Protein 2I02 (pdb70)

Nearest PDB structures (foldseek):
  2i02-assembly1_A  TM=1.007E+00  e=3.254E-27  Nostoc punctiforme PCC 73102
  2i02-assembly1_B  TM=9.404E-01  e=1.803E-23  Nostoc punctiforme PCC 73102
  2re7-assembly1_A-2  TM=9.002E-01  e=3.103E-11  Psychrobacter arcticus 273-4
  3ec6-assembly1_A-2  TM=8.756E-01  e=1.497E-09  Bacillus anthracis
  2hq7-assembly1_B  TM=8.228E-01  e=2.828E-09  Clostridium acetobutylicum

Structure (mmCIF, N/CA/C/O backbone):
data_2I02
#
_entry.id   2I02
#
_cell.length_a   103.646
_cell.length_b   103.646
_cell.length_c   109.695
_cell.angle_alpha   90.000
_cell.angle_beta   90.000
_cell.angle_gamma   120.000
#
_symmetry.space_group_name_H-M   'P 63 2 2'
#
loop_
_entity.id
_entity.type
_entity.pdbx_description
1 polymer 'general stress protein of COG3871'
2 non-polymer 'FLAVIN MONONUCLEOTIDE'
3 non-polymer 3,6,9,12,15,18-HEXAOXAICOSANE-1,20-DIOL
4 non-polymer 'CHLORIDE ION'
5 water water
#
loop_
_atom_site.group_PDB
_atom_site.id
_atom_site.type_symbol
_atom_site.label_atom_id
_atom_site.label_alt_id
_atom_site.label_comp_id
_atom_site.label_asym_id
_atom_site.label_entity_id
_atom_site.label_seq_id
_atom_site.pdbx_PDB_ins_code
_atom_site.Cartn_x
_atom_site.Cartn_y
_atom_site.Cartn_z
_atom_site.occupancy
_atom_site.B_iso_or_equiv
_atom_site.auth_seq_id
_atom_site.auth_comp_id
_atom_site.auth_asym_id
_atom_site.auth_atom_id
_atom_site.pdbx_PDB_model_num
ATOM 1 N N . THR A 1 6 ? 37.265 4.744 11.402 1.00 60.68 5 THR A N 1
ATOM 2 C CA . THR A 1 6 ? 36.745 3.454 10.844 1.00 61.62 5 THR A CA 1
ATOM 3 C C . THR A 1 6 ? 35.346 3.685 10.233 1.00 58.79 5 THR A C 1
ATOM 4 O O . THR A 1 6 ? 35.204 4.452 9.275 1.00 57.66 5 THR A O 1
ATOM 8 N N . ASP A 1 7 ? 34.325 3.021 10.773 1.00 55.96 6 ASP A N 1
ATOM 9 C CA . ASP A 1 7 ? 32.967 3.537 10.688 1.00 54.32 6 ASP A CA 1
ATOM 10 C C . ASP A 1 7 ? 32.982 4.982 11.202 1.00 49.77 6 ASP A C 1
ATOM 11 O O . ASP A 1 7 ? 32.302 5.836 10.655 1.00 46.71 6 ASP A O 1
ATOM 16 N N . ARG A 1 8 ? 33.788 5.243 12.232 1.00 45.87 7 ARG A N 1
ATOM 17 C CA . ARG A 1 8 ? 33.919 6.576 12.815 1.00 44.78 7 ARG A CA 1
ATOM 18 C C . ARG A 1 8 ? 34.423 7.605 11.808 1.00 44.52 7 ARG A C 1
ATOM 19 O O . ARG A 1 8 ? 33.792 8.630 11.608 1.00 42.10 7 ARG A O 1
ATOM 27 N N . THR A 1 9 ? 35.558 7.337 11.171 1.00 43.51 8 THR A N 1
ATOM 28 C CA . THR A 1 9 ? 36.104 8.268 10.181 1.00 44.30 8 THR A CA 1
ATOM 29 C C . THR A 1 9 ? 35.098 8.516 9.071 1.00 42.51 8 THR A C 1
ATOM 30 O O . THR A 1 9 ? 35.004 9.621 8.554 1.00 44.93 8 THR A O 1
ATOM 34 N N . GLN A 1 10 ? 34.339 7.488 8.731 1.00 41.06 9 GLN A N 1
ATOM 35 C CA . GLN A 1 10 ? 33.268 7.593 7.764 1.00 42.13 9 GLN A CA 1
ATOM 36 C C . GLN A 1 10 ? 32.190 8.563 8.244 1.00 42.62 9 GLN A C 1
ATOM 37 O O . GLN A 1 10 ? 31.916 9.573 7.587 1.00 42.41 9 GLN A O 1
ATOM 40 N N . GLU A 1 11 ? 31.599 8.249 9.398 1.00 39.65 10 GLU A N 1
ATOM 41 C CA . GLU A 1 11 ? 30.613 9.127 10.046 1.00 37.96 10 GLU A CA 1
AT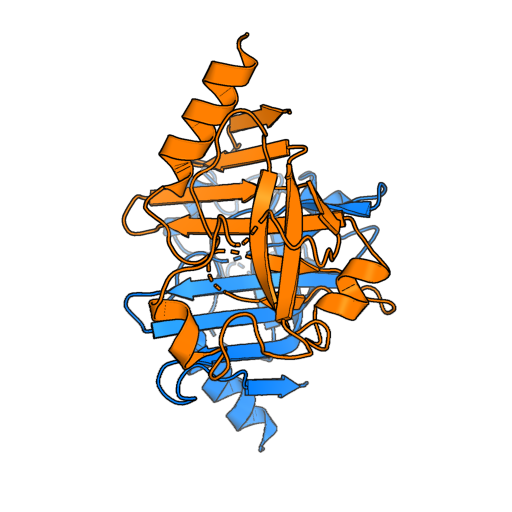OM 42 C C . GLU A 1 11 ? 31.067 10.578 10.051 1.00 35.62 10 GLU A C 1
ATOM 43 O O . GLU A 1 11 ? 30.283 11.493 9.760 1.00 34.53 10 GLU A O 1
ATOM 49 N N . ILE A 1 12 ? 32.338 10.811 10.353 1.00 34.90 11 ILE A N 1
ATOM 50 C CA . ILE A 1 12 ? 32.855 12.162 10.347 1.00 38.60 11 ILE A CA 1
ATOM 51 C C . ILE A 1 12 ? 32.802 12.735 8.912 1.00 41.78 11 ILE A C 1
ATOM 52 O O . ILE A 1 12 ? 32.523 13.925 8.727 1.00 41.17 11 ILE A O 1
ATOM 57 N N . GLN A 1 13 ? 33.030 11.871 7.922 1.00 44.61 12 GLN A N 1
ATOM 58 C CA . GLN A 1 13 ? 32.909 12.234 6.507 1.00 43.51 12 GLN A CA 1
ATOM 59 C C . GLN A 1 13 ? 31.452 12.550 6.091 1.00 42.56 12 GLN A C 1
ATOM 60 O O . GLN A 1 13 ? 31.230 13.530 5.394 1.00 42.05 12 GLN A O 1
ATOM 62 N N . LYS A 1 14 ? 30.471 11.744 6.506 1.00 39.93 13 LYS A N 1
ATOM 63 C CA . LYS A 1 14 ? 29.054 12.073 6.237 1.00 38.77 13 LYS A CA 1
ATOM 64 C C . LYS A 1 14 ? 28.705 13.428 6.837 1.00 37.07 13 LYS A C 1
ATOM 65 O O . LYS A 1 14 ? 28.058 14.269 6.200 1.00 33.44 13 LYS A O 1
ATOM 71 N N . LEU A 1 15 ? 29.144 13.648 8.069 1.00 34.21 14 LEU A N 1
ATOM 72 C CA . LEU A 1 15 ? 28.888 14.911 8.729 1.00 33.67 14 LEU A CA 1
ATOM 73 C C . LEU A 1 15 ? 29.482 16.043 7.926 1.00 33.59 14 LEU A C 1
ATOM 74 O O . LEU A 1 15 ? 28.852 17.094 7.733 1.00 29.29 14 LEU A O 1
ATOM 79 N N . HIS A 1 16 ? 30.706 15.825 7.449 1.00 36.55 15 HIS A N 1
ATOM 80 C CA . HIS A 1 16 ? 31.353 16.789 6.546 1.00 36.86 15 HIS A CA 1
ATOM 81 C C . HIS A 1 16 ? 30.528 17.071 5.286 1.00 34.15 15 HIS A C 1
ATOM 82 O O . HIS A 1 16 ? 30.303 18.222 4.969 1.00 36.72 15 HIS A O 1
ATOM 89 N N . GLU A 1 17 ? 30.079 16.017 4.596 1.00 34.51 16 GLU A N 1
ATOM 90 C CA . GLU A 1 17 ? 29.205 16.118 3.420 1.00 36.05 16 GLU A CA 1
ATOM 91 C C . GLU A 1 17 ? 27.988 16.975 3.760 1.00 33.93 16 GLU A C 1
ATOM 92 O O . GLU A 1 17 ? 27.573 17.821 2.975 1.00 33.23 16 GLU A O 1
ATOM 98 N N . LEU A 1 18 ? 27.434 16.765 4.949 1.00 29.96 17 LEU A N 1
ATOM 99 C CA . LEU A 1 18 ? 26.183 17.411 5.315 1.00 28.22 17 LEU A CA 1
ATOM 100 C C . LEU A 1 18 ? 26.309 18.917 5.473 1.00 29.01 17 LEU A C 1
ATOM 101 O O . LEU A 1 18 ? 25.487 19.643 4.932 1.00 27.75 17 LEU A O 1
ATOM 106 N N . ILE A 1 19 ? 27.320 19.417 6.203 1.00 26.75 18 ILE A N 1
ATOM 107 C CA . ILE A 1 19 ? 27.311 20.836 6.580 1.00 25.34 18 ILE A CA 1
ATOM 108 C C . ILE A 1 19 ? 28.339 21.740 5.872 1.00 28.77 18 ILE A C 1
ATOM 109 O O . ILE A 1 19 ? 28.308 22.953 6.041 1.00 28.28 18 ILE A O 1
ATOM 114 N N . LYS A 1 20 ? 29.176 21.127 5.044 1.00 28.82 19 LYS A N 1
ATOM 115 C CA . LYS A 1 20 ? 30.267 21.775 4.317 1.00 34.97 19 LYS A CA 1
ATOM 116 C C . LYS A 1 20 ? 29.838 23.076 3.632 1.00 33.36 19 LYS A C 1
ATOM 117 O O . LYS A 1 20 ? 30.529 24.092 3.708 1.00 33.82 19 LYS A O 1
ATOM 123 N N . ASN A 1 21 ? 28.687 23.041 2.970 1.00 30.17 20 ASN A N 1
ATOM 124 C CA . ASN A 1 21 ? 28.220 24.170 2.196 1.00 30.38 20 ASN A CA 1
ATOM 125 C C . ASN A 1 21 ? 27.079 24.942 2.858 1.00 29.97 20 ASN A C 1
ATOM 126 O O . ASN A 1 21 ? 26.316 25.623 2.180 1.00 29.33 20 ASN A O 1
ATOM 131 N N . ILE A 1 22 ? 26.960 24.863 4.189 1.00 27.90 21 ILE A N 1
ATOM 132 C CA . ILE A 1 22 ? 25.985 25.678 4.906 1.00 26.97 21 ILE A CA 1
ATOM 133 C C . ILE A 1 22 ? 26.781 26.620 5.818 1.00 30.39 21 ILE A C 1
ATOM 134 O O . ILE A 1 22 ? 27.582 26.148 6.619 1.00 35.04 21 ILE A O 1
ATOM 139 N N . ASP A 1 23 ? 26.544 27.922 5.672 1.00 32.04 22 ASP A N 1
ATOM 140 C CA . ASP A 1 23 ? 27.398 28.974 6.248 1.00 35.22 22 ASP A CA 1
ATOM 141 C C . ASP A 1 23 ? 27.128 29.261 7.703 1.00 32.91 22 ASP A C 1
ATOM 142 O O . ASP A 1 23 ? 28.074 29.344 8.475 1.00 40.23 22 ASP A O 1
ATOM 144 N N . TYR A 1 24 ? 25.855 29.444 8.052 1.00 29.79 23 TYR A N 1
ATOM 145 C CA . TYR A 1 24 ? 25.454 29.869 9.392 1.00 27.84 23 TYR A CA 1
ATOM 146 C C . TYR A 1 24 ? 24.612 28.741 10.012 1.00 28.51 23 TYR A C 1
ATOM 147 O O . TYR A 1 24 ? 23.769 28.155 9.357 1.00 32.23 23 TYR A O 1
ATOM 156 N N . GLY A 1 25 ? 24.848 28.445 11.258 1.00 25.41 24 GLY A N 1
ATOM 157 C CA . GLY A 1 25 ? 23.955 27.542 11.979 1.00 27.04 24 GLY A CA 1
ATOM 158 C C . GLY A 1 25 ? 23.262 28.366 13.048 1.00 25.67 24 GLY A C 1
ATOM 159 O O . GLY A 1 25 ? 23.641 29.514 13.302 1.00 24.86 24 GLY A O 1
ATOM 168 N N . PHE A 1 27 ? 22.699 28.373 16.920 1.00 20.76 26 PHE A N 1
ATOM 169 C CA . PHE A 1 27 ? 23.379 27.875 18.112 1.00 20.86 26 PHE A CA 1
ATOM 170 C C . PHE A 1 27 ? 22.482 28.081 19.296 1.00 21.17 26 PHE A C 1
ATOM 171 O O . PHE A 1 27 ? 22.124 29.226 19.601 1.00 22.50 26 PHE A O 1
ATOM 179 N N . THR A 1 28 ? 22.026 26.982 19.918 1.00 19.98 27 THR A N 1
ATOM 180 C CA . THR A 1 28 ? 21.069 27.062 21.004 1.00 22.64 27 THR A CA 1
ATOM 181 C C . THR A 1 28 ? 21.648 26.652 22.359 1.00 22.93 27 THR A C 1
ATOM 182 O O . THR A 1 28 ? 22.296 25.600 22.488 1.00 22.58 27 THR A O 1
ATOM 186 N N . THR A 1 29 ? 21.329 27.439 23.374 1.00 23.11 28 THR A N 1
ATOM 187 C CA . THR A 1 29 ? 21.762 27.226 24.749 1.00 23.42 28 THR A CA 1
ATOM 188 C C . THR A 1 29 ? 20.571 27.256 25.689 1.00 25.29 28 THR A C 1
ATOM 189 O O . THR A 1 29 ? 19.486 27.672 25.304 1.00 24.92 28 THR A O 1
ATOM 193 N N . VAL A 1 30 ? 20.805 26.845 26.934 1.00 23.86 29 VAL A N 1
ATOM 194 C CA . VAL A 1 30 ? 19.825 26.887 28.003 1.00 25.28 29 VAL A CA 1
ATOM 195 C C . VAL A 1 30 ? 20.333 27.822 29.054 1.00 25.81 29 VAL A C 1
ATOM 196 O O . VAL A 1 30 ? 21.502 27.759 29.454 1.00 26.65 29 VAL A O 1
ATOM 200 N N . ASP A 1 31 ? 19.443 28.678 29.536 1.00 24.51 30 ASP A N 1
ATOM 201 C CA . ASP A 1 31 ? 19.770 29.657 30.558 1.00 29.23 30 ASP A CA 1
ATOM 202 C C . ASP A 1 31 ? 19.433 29.146 31.944 1.00 28.74 30 ASP A C 1
ATOM 203 O O . ASP A 1 31 ? 18.814 28.088 32.112 1.00 27.19 30 ASP A O 1
ATOM 208 N N . ASP A 1 32 ? 19.846 29.888 32.966 1.00 30.34 31 ASP A N 1
ATOM 209 C CA . ASP A 1 32 ? 19.613 29.463 34.359 1.00 31.23 31 ASP A CA 1
ATOM 210 C C . ASP A 1 32 ? 18.141 29.321 34.702 1.00 30.23 31 ASP A C 1
ATOM 211 O O . ASP A 1 32 ? 17.787 28.523 35.562 1.00 36.39 31 ASP A O 1
ATOM 216 N N . ASP A 1 33 ? 17.265 30.040 34.006 1.00 29.95 32 ASP A N 1
ATOM 217 C CA . ASP A 1 33 ? 15.815 29.876 34.203 1.00 31.08 32 ASP A CA 1
ATOM 218 C C . ASP A 1 33 ? 15.190 28.758 33.387 1.00 30.02 32 ASP A C 1
ATOM 219 O O . ASP A 1 33 ? 13.984 28.588 33.432 1.00 31.88 32 ASP A O 1
ATOM 224 N N . GLY A 1 34 ? 15.996 27.973 32.669 1.00 26.77 33 GLY A N 1
ATOM 225 C CA . GLY A 1 34 ? 15.476 26.884 31.879 1.00 28.09 33 GLY A CA 1
ATOM 226 C C . GLY A 1 34 ? 15.075 27.259 30.473 1.00 25.99 33 GLY A C 1
ATOM 227 O O . GLY A 1 34 ? 14.753 26.386 29.699 1.00 22.96 33 GLY A O 1
ATOM 228 N N . SER A 1 35 ? 15.123 28.545 30.128 1.00 24.92 3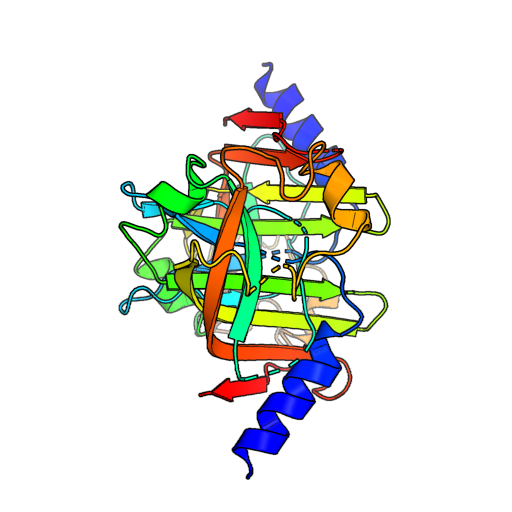4 SER A N 1
ATOM 229 C CA . SER A 1 35 ? 14.694 28.963 28.805 1.00 25.41 34 SER A CA 1
ATOM 230 C C . SER A 1 35 ? 15.801 28.692 27.790 1.00 22.96 34 SER A C 1
ATOM 231 O O . SER A 1 35 ? 16.998 28.696 28.131 1.00 26.28 34 SER A O 1
ATOM 234 N N . LEU A 1 36 ? 15.401 28.477 26.532 1.00 21.76 35 LEU A N 1
ATOM 235 C CA . LEU A 1 36 ? 16.333 28.154 25.465 1.00 21.38 35 LEU A CA 1
ATOM 236 C C . LEU A 1 36 ? 16.417 29.346 24.532 1.00 25.14 35 LEU A C 1
ATOM 237 O O . LEU A 1 36 ? 15.389 29.906 24.180 1.00 26.68 35 LEU A O 1
ATOM 242 N N . HIS A 1 37 ? 17.628 29.718 24.167 1.00 24.12 36 HIS A N 1
ATOM 243 C CA . HIS A 1 37 ? 17.863 30.861 23.254 1.00 26.43 36 HIS A CA 1
ATOM 244 C C . HIS A 1 37 ? 18.767 30.398 22.134 1.00 23.62 36 HIS A C 1
ATOM 245 O O . HIS A 1 37 ? 19.680 29.612 22.372 1.00 23.34 36 HIS A O 1
ATOM 252 N N . SER A 1 38 ? 18.479 30.867 20.921 1.00 23.43 37 SER A N 1
ATOM 253 C CA A SER A 1 38 ? 19.300 30.504 19.753 0.50 22.57 37 SER A CA 1
ATOM 254 C CA B SER A 1 38 ? 19.231 30.515 19.716 0.50 21.80 37 SER A CA 1
ATOM 255 C C . SER A 1 38 ? 19.837 31.757 19.082 1.00 22.51 37 SER A C 1
ATOM 256 O O . SER A 1 38 ? 19.230 32.847 19.147 1.00 22.02 37 SER A O 1
ATOM 261 N N . TYR A 1 39 ? 21.011 31.589 18.483 1.00 24.24 38 TYR A N 1
ATOM 262 C CA . TYR A 1 39 ? 21.809 32.659 17.908 1.00 23.58 38 TYR A CA 1
ATOM 263 C C . TYR A 1 39 ? 22.433 32.214 16.593 1.00 20.90 38 TYR A C 1
ATOM 264 O O . TYR A 1 39 ? 23.016 31.139 16.562 1.00 20.38 38 TYR A O 1
ATOM 273 N N . PRO A 1 40 ? 22.374 33.031 15.535 1.00 23.10 39 PRO A N 1
ATOM 274 C CA . PRO A 1 40 ? 23.097 32.649 14.324 1.00 23.48 39 PRO A CA 1
ATOM 275 C C . PRO A 1 40 ? 24.587 32.741 14.529 1.00 23.33 39 PRO A C 1
ATOM 276 O O . PRO A 1 40 ? 25.052 33.679 15.141 1.00 23.62 39 PRO A O 1
ATOM 293 N N . SER A 1 42 ? 28.501 31.836 12.526 1.00 31.51 41 SER A N 1
ATOM 294 C CA . SER A 1 42 ? 29.236 31.434 11.349 1.00 34.49 41 SER A CA 1
ATOM 295 C C . SER A 1 42 ? 30.195 30.319 11.726 1.00 33.06 41 SER A C 1
ATOM 296 O O . SER A 1 42 ? 31.014 30.516 12.588 1.00 32.24 41 SER A O 1
ATOM 299 N N . LYS A 1 43 ? 30.132 29.170 11.080 1.00 33.69 42 LYS A N 1
ATOM 300 C CA . LYS A 1 43 ? 31.038 28.080 11.439 1.00 35.27 42 LYS A CA 1
ATOM 301 C C . LYS A 1 43 ? 32.423 28.300 10.811 1.00 35.93 42 LYS A C 1
ATOM 302 O O . LYS A 1 43 ? 32.505 28.684 9.651 1.00 35.18 42 LYS A O 1
ATOM 308 N N . SER A 1 44 ? 33.478 28.044 11.584 1.00 37.31 43 SER A N 1
ATOM 309 C CA . SER A 1 44 ? 34.880 28.104 11.130 1.00 41.72 43 SER A CA 1
ATOM 310 C C . SER A 1 44 ? 35.604 26.746 11.029 1.00 46.06 43 SER A C 1
ATOM 311 O O . SER A 1 44 ? 35.414 25.857 11.860 1.00 45.60 43 SER A O 1
ATOM 314 N N . GLY A 1 45 ? 36.496 26.619 10.052 1.00 48.46 44 GLY A N 1
ATOM 315 C CA . GLY A 1 45 ? 37.246 25.368 9.852 1.00 49.56 44 GLY A CA 1
ATOM 316 C C . GLY A 1 45 ? 36.381 24.278 9.228 1.00 52.47 44 GLY A C 1
ATOM 317 O O . GLY A 1 45 ? 35.158 24.451 9.069 1.00 52.84 44 GLY A O 1
ATOM 318 N N . ASP A 1 46 ? 37.014 23.156 8.879 1.00 52.84 45 ASP A N 1
ATOM 319 C CA . ASP A 1 46 ? 36.364 22.079 8.127 1.00 53.51 45 ASP A CA 1
ATOM 320 C C . ASP A 1 46 ? 36.176 20.851 9.004 1.00 53.86 45 ASP A C 1
ATOM 321 O O . ASP A 1 46 ? 37.005 20.585 9.877 1.00 54.94 45 ASP A O 1
ATOM 323 N N . GLU A 1 50 ? 38.194 15.993 13.170 1.00 38.51 49 GLU A N 1
ATOM 324 C CA . GLU A 1 50 ? 37.611 15.698 14.480 1.00 36.56 49 GLU A CA 1
ATOM 325 C C . GLU A 1 50 ? 36.102 15.927 14.483 1.00 34.97 49 GLU A C 1
ATOM 326 O O . GLU A 1 50 ? 35.558 16.683 13.656 1.00 32.55 49 GLU A O 1
ATOM 332 N N . ALA A 1 51 ? 35.439 15.292 15.431 1.00 26.90 50 ALA A N 1
ATOM 333 C CA . ALA A 1 51 ? 33.998 15.431 15.568 1.00 28.00 50 ALA A CA 1
ATOM 334 C C . ALA A 1 51 ? 33.779 16.658 16.400 1.00 25.75 50 ALA A C 1
ATOM 335 O O . ALA A 1 51 ? 33.313 16.570 17.556 1.00 23.90 50 ALA A O 1
ATOM 337 N N . THR A 1 52 ? 34.198 17.809 15.858 1.00 23.96 51 THR A N 1
ATOM 338 C CA . THR A 1 52 ? 34.233 19.076 16.630 1.00 23.19 51 THR A CA 1
ATOM 339 C C . THR A 1 52 ? 33.828 20.201 15.702 1.00 25.01 51 THR A C 1
ATOM 340 O O . THR A 1 52 ? 34.107 20.141 14.496 1.00 28.47 51 THR A O 1
ATOM 347 N N . LEU A 1 53 ? 33.125 21.187 16.227 1.00 22.64 52 LEU A N 1
ATOM 348 C CA . LEU A 1 53 ? 32.842 22.401 15.501 1.00 23.11 52 LEU A CA 1
ATOM 349 C C . LEU A 1 53 ? 33.470 23.539 16.284 1.00 25.50 52 LEU A C 1
ATOM 350 O O . LEU A 1 53 ? 33.630 23.444 17.506 1.00 25.40 52 LEU A O 1
ATOM 355 N N . TRP A 1 54 ? 33.801 24.596 15.555 1.00 25.18 53 TRP A N 1
ATOM 356 C CA . TRP A 1 54 ? 34.425 25.788 16.141 1.00 25.58 53 TRP A CA 1
ATOM 357 C C . TRP A 1 54 ? 33.710 27.055 15.698 1.00 25.63 53 TRP A C 1
ATOM 358 O O . TRP A 1 54 ? 33.383 27.205 14.519 1.00 24.92 53 TRP A O 1
ATOM 369 N N . PHE A 1 55 ? 33.502 27.984 16.636 1.00 24.92 54 PHE A N 1
ATOM 370 C CA . PHE A 1 55 ? 32.910 29.295 16.344 1.00 24.92 54 PHE A CA 1
ATOM 371 C C . PHE A 1 55 ? 33.677 30.355 17.094 1.00 23.88 54 PHE A C 1
ATOM 372 O O . PHE A 1 55 ? 34.093 30.119 18.232 1.00 24.59 54 PHE A O 1
ATOM 380 N N . PHE A 1 56 ? 33.858 31.507 16.464 1.00 25.01 55 PHE A N 1
ATOM 381 C CA . PHE A 1 56 ? 34.367 32.681 17.169 1.00 22.71 55 PHE A CA 1
ATOM 382 C C . PHE A 1 56 ? 33.251 33.345 17.948 1.00 25.11 55 PHE A C 1
ATOM 383 O O . PHE A 1 56 ? 32.101 33.386 17.489 1.00 23.89 55 PHE A O 1
ATOM 391 N N . THR A 1 57 ? 33.562 33.832 19.149 1.00 24.28 56 THR A N 1
ATOM 392 C CA . THR A 1 57 ? 32.604 34.544 19.992 1.00 25.10 56 THR A CA 1
ATOM 393 C C . THR A 1 57 ? 33.347 35.615 20.804 1.00 26.64 56 THR A C 1
ATOM 394 O O . THR A 1 57 ? 34.574 35.756 20.654 1.00 27.70 56 THR A O 1
ATOM 398 N N . TYR A 1 58 ? 32.615 36.411 21.581 1.00 23.96 57 TYR A N 1
ATOM 399 C CA . TYR A 1 58 ? 33.219 37.325 22.556 1.00 22.49 57 TYR A CA 1
ATOM 400 C C . TYR A 1 58 ? 33.099 36.619 23.911 1.00 23.39 57 TYR A C 1
ATOM 401 O O . TYR A 1 58 ? 32.034 36.092 24.241 1.00 24.01 57 TYR A O 1
ATOM 410 N N . ALA A 1 59 ? 34.168 36.632 24.681 1.00 22.65 58 ALA A N 1
ATOM 411 C CA . ALA A 1 59 ? 34.235 35.870 25.952 1.00 24.34 58 ALA A CA 1
ATOM 412 C C . ALA A 1 59 ? 33.286 36.436 26.974 1.00 24.41 58 ALA A C 1
ATOM 413 O O . ALA A 1 59 ? 32.845 35.713 27.895 1.00 24.43 58 ALA A O 1
ATOM 415 N N . GLY A 1 60 ? 32.959 37.724 26.837 1.00 24.80 59 GLY A N 1
ATOM 416 C CA . GLY A 1 60 ? 31.990 38.338 27.722 1.00 23.95 59 GLY A CA 1
ATOM 417 C C . GLY A 1 60 ? 30.537 38.229 27.299 1.00 24.75 59 GLY A C 1
ATOM 418 O O . GLY A 1 60 ? 29.677 38.801 27.962 1.00 24.91 59 GLY A O 1
ATOM 419 N N . SER A 1 61 ? 30.250 37.509 26.212 1.00 22.86 60 SER A N 1
ATOM 420 C CA . SER A 1 61 ? 28.901 37.357 25.711 1.00 25.62 60 SER A CA 1
ATOM 421 C C . SER A 1 61 ? 27.982 36.553 26.649 1.00 24.95 60 SER A C 1
ATOM 422 O O . SER A 1 61 ? 28.428 35.731 27.467 1.00 24.14 60 SER A O 1
ATOM 425 N N . HIS A 1 62 ? 26.686 36.793 26.517 1.00 26.78 61 HIS A N 1
ATOM 426 C CA . HIS A 1 62 ? 25.726 36.095 27.369 1.00 28.16 61 HIS A CA 1
ATOM 427 C C . HIS A 1 62 ? 25.742 34.596 27.058 1.00 25.49 61 HIS A C 1
ATOM 428 O O . HIS A 1 62 ? 25.630 33.803 27.962 1.00 26.09 61 HIS A O 1
ATOM 435 N N . LYS A 1 63 ? 25.914 34.199 25.806 1.00 26.02 62 LYS A N 1
ATOM 436 C CA . LYS A 1 63 ? 25.928 32.780 25.468 1.00 25.57 62 LYS A CA 1
ATOM 437 C C . LYS A 1 63 ? 27.062 32.042 26.201 1.00 27.40 62 LYS A C 1
ATOM 438 O O . LYS A 1 63 ? 26.948 30.878 26.530 1.00 24.96 62 LYS A O 1
ATOM 444 N N . VAL A 1 64 ? 28.185 32.716 26.426 1.00 25.72 63 VAL A N 1
ATOM 445 C CA . VAL A 1 64 ? 29.285 32.110 27.158 1.00 22.08 63 VAL A CA 1
ATOM 446 C C . VAL A 1 64 ? 28.918 31.900 28.622 1.00 24.72 63 VAL A C 1
ATOM 447 O O . VAL A 1 64 ? 29.203 30.856 29.207 1.00 26.71 63 VAL A O 1
ATOM 451 N N . THR A 1 65 ? 28.232 32.866 29.223 1.00 23.86 64 THR A N 1
ATOM 452 C CA . THR A 1 65 ? 27.764 32.698 30.584 1.00 25.94 64 THR A CA 1
ATOM 453 C C . THR A 1 65 ? 26.783 31.524 30.657 1.00 23.06 64 THR A C 1
ATOM 454 O O . THR A 1 65 ? 26.841 30.747 31.588 1.00 25.94 64 THR A O 1
ATOM 458 N N . GLU A 1 66 ? 25.942 31.353 29.624 1.00 23.52 65 GLU A N 1
ATOM 459 C CA . GLU A 1 66 ? 25.036 30.204 29.596 1.00 22.92 65 GLU A CA 1
ATOM 460 C C . GLU A 1 66 ? 25.803 28.897 29.546 1.00 25.10 65 GLU A C 1
ATOM 461 O O . GLU A 1 66 ? 25.528 27.971 30.335 1.00 23.83 65 GLU A O 1
ATOM 467 N N . ILE A 1 67 ? 26.754 28.797 28.625 1.00 23.32 66 ILE A N 1
ATOM 468 C CA A ILE A 1 67 ? 27.422 27.502 28.430 0.50 25.00 66 ILE A CA 1
ATOM 469 C CA B ILE A 1 67 ? 27.508 27.564 28.392 0.50 24.50 66 ILE A CA 1
ATOM 470 C C . ILE A 1 67 ? 28.316 27.181 29.632 1.00 25.16 66 ILE A C 1
ATOM 471 O O . ILE A 1 67 ? 28.541 26.006 29.943 1.00 26.35 66 ILE A O 1
ATOM 480 N N . GLU A 1 68 ? 28.767 28.194 30.354 1.00 24.37 67 GLU A N 1
ATOM 481 C CA . GLU A 1 68 ? 29.527 27.946 31.533 1.00 27.01 67 GLU A CA 1
ATOM 482 C C . GLU A 1 68 ? 28.711 27.275 32.640 1.00 29.26 67 GLU A C 1
ATOM 483 O O . GLU A 1 68 ? 29.276 26.549 33.435 1.00 31.55 67 GLU A O 1
ATOM 489 N N . HIS A 1 69 ? 27.396 27.484 32.683 1.00 26.77 68 HIS A N 1
ATOM 490 C CA . HIS A 1 69 ? 26.549 26.777 33.624 1.00 26.54 68 HIS A CA 1
ATOM 491 C C . HIS A 1 69 ? 25.910 25.515 33.025 1.00 28.45 68 HIS A C 1
ATOM 492 O O . HIS A 1 69 ? 25.606 24.554 33.748 1.00 31.02 68 HIS A O 1
ATOM 499 N N . HIS A 1 70 ? 25.620 25.535 31.730 1.00 24.75 69 HIS A N 1
ATOM 500 C CA . HIS A 1 70 ? 25.033 24.366 31.073 1.00 21.52 69 HIS A CA 1
ATOM 501 C C . HIS A 1 70 ? 25.757 24.142 29.762 1.00 22.23 69 HIS A C 1
ATOM 502 O O . HIS A 1 70 ? 25.443 24.774 28.772 1.00 22.00 69 HIS A O 1
ATOM 509 N N . GLU A 1 71 ? 26.724 23.236 29.772 1.00 20.95 70 GLU A N 1
ATOM 510 C CA . GLU A 1 71 ? 27.636 23.065 28.619 1.00 22.48 70 GLU A CA 1
ATOM 511 C C . GLU A 1 71 ? 26.987 22.452 27.395 1.00 20.62 70 GLU A C 1
ATOM 512 O O . GLU A 1 71 ? 27.491 22.640 26.300 1.00 22.37 70 GLU A O 1
ATOM 518 N N . GLN A 1 72 ? 25.903 21.680 27.567 1.00 21.67 71 GLN A N 1
ATOM 519 C CA . GLN A 1 72 ? 25.233 21.088 26.440 1.00 22.61 71 GLN A CA 1
ATOM 520 C C . GLN A 1 72 ? 24.585 22.162 25.574 1.00 22.04 71 GLN A C 1
ATOM 521 O O . GLN A 1 72 ? 23.888 23.056 26.075 1.00 22.63 71 GLN A O 1
ATOM 527 N N . VAL A 1 73 ? 24.770 22.027 24.272 1.00 22.57 72 VAL A N 1
ATOM 528 C CA . VAL A 1 73 ? 24.209 22.934 23.282 1.00 22.75 72 VAL A CA 1
ATOM 529 C C . VAL A 1 73 ? 23.680 22.164 22.098 1.00 23.30 72 VAL A C 1
ATOM 530 O O . VAL A 1 73 ? 23.937 20.969 21.958 1.00 21.14 72 VAL A O 1
ATOM 534 N N . ASN A 1 74 ? 22.977 22.858 21.226 1.00 21.84 73 ASN A N 1
ATOM 535 C CA . ASN A 1 74 ? 22.635 22.303 19.920 1.00 21.25 73 ASN A CA 1
ATOM 536 C C . ASN A 1 74 ? 23.014 23.298 18.876 1.00 23.85 73 ASN A C 1
ATOM 537 O O . ASN A 1 74 ? 22.847 24.490 19.065 1.00 23.78 73 ASN A O 1
ATOM 542 N N . VAL A 1 75 ? 23.522 22.799 17.757 1.00 24.57 74 VAL A N 1
ATOM 543 C CA . VAL A 1 75 ? 23.698 23.639 16.585 1.00 22.50 74 VAL A CA 1
ATOM 544 C C . VAL A 1 75 ? 22.920 23.019 15.458 1.00 21.52 74 VAL A C 1
ATOM 545 O O . VAL A 1 75 ? 23.114 21.837 15.157 1.00 22.30 74 VAL A O 1
ATOM 549 N N . SER A 1 76 ? 22.004 23.789 14.871 1.00 22.92 75 SER A N 1
ATOM 550 C CA . SER A 1 76 ? 21.250 23.289 13.746 1.00 24.37 75 SER A CA 1
ATOM 551 C C . SER A 1 76 ? 21.694 23.964 12.446 1.00 23.92 75 SER A C 1
ATOM 552 O O . SER A 1 76 ? 21.991 25.158 12.405 1.00 22.22 75 SER A O 1
ATOM 555 N N . PHE A 1 77 ? 21.666 23.209 11.376 1.00 26.25 76 PHE A N 1
ATOM 556 C CA . PHE A 1 77 ? 22.009 23.726 10.050 1.00 29.18 76 PHE A CA 1
ATOM 557 C C . PHE A 1 77 ? 20.878 23.369 9.120 1.00 32.56 76 PHE A C 1
ATOM 558 O O . PHE A 1 77 ? 20.459 22.212 9.044 1.00 32.69 76 PHE A O 1
ATOM 566 N N . SER A 1 78 ? 20.304 24.358 8.442 1.00 30.44 77 SER A N 1
ATOM 567 C CA . SER A 1 78 ? 19.234 23.998 7.529 1.00 34.69 77 SER A CA 1
ATOM 568 C C . SER A 1 78 ? 19.408 24.622 6.165 1.00 31.91 77 SER A C 1
ATOM 569 O O . SER A 1 78 ? 19.899 25.744 6.056 1.00 31.27 77 SER A O 1
ATOM 572 N N . SER A 1 79 ? 19.097 23.833 5.129 1.00 29.69 78 SER A N 1
ATOM 573 C CA . SER A 1 79 ? 19.131 24.303 3.760 1.00 29.72 78 SER A CA 1
ATOM 574 C C . SER A 1 79 ? 18.057 23.581 2.962 1.00 26.83 78 SER A C 1
ATOM 575 O O . SER A 1 79 ? 18.270 22.469 2.487 1.00 23.70 78 SER A O 1
ATOM 578 N N . PRO A 1 80 ? 16.908 24.236 2.783 1.00 30.65 79 PRO A N 1
ATOM 579 C CA . PRO A 1 80 ? 15.915 23.763 1.808 1.00 28.57 79 PRO A CA 1
ATOM 580 C C . PRO A 1 80 ? 16.494 23.518 0.429 1.00 26.85 79 PRO A C 1
ATOM 581 O O . PRO A 1 80 ? 16.165 22.501 -0.176 1.00 26.89 79 PRO A O 1
ATOM 585 N N . GLU A 1 81 ? 17.330 24.430 -0.074 1.00 23.99 80 GLU A N 1
ATOM 586 C CA . GLU A 1 81 ? 17.879 24.304 -1.430 1.00 25.84 80 GLU A CA 1
ATOM 587 C C . GLU A 1 81 ? 18.707 23.025 -1.557 1.00 24.11 80 GLU A C 1
ATOM 588 O O . GLU A 1 81 ? 18.733 22.399 -2.616 1.00 23.34 80 GLU A O 1
ATOM 594 N N . GLN A 1 82 ? 19.372 22.637 -0.474 1.00 23.95 81 GLN A N 1
ATOM 595 C CA . GLN A 1 82 ? 20.191 21.424 -0.460 1.00 25.11 81 GLN A CA 1
ATOM 596 C C . GLN A 1 82 ? 19.419 20.256 0.109 1.00 24.62 81 GLN A C 1
ATOM 597 O O . GLN A 1 82 ? 19.991 19.180 0.366 1.00 27.08 81 GLN A O 1
ATOM 603 N N . GLN A 1 83 ? 18.125 20.454 0.357 1.00 25.40 82 GLN A N 1
ATOM 604 C CA . GLN A 1 83 ? 17.286 19.407 0.880 1.00 25.70 82 GLN A 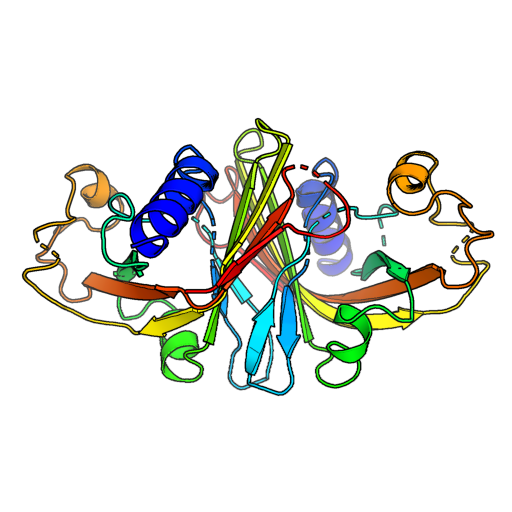CA 1
ATOM 605 C C . GLN A 1 83 ? 17.866 18.733 2.139 1.00 26.36 82 GLN A C 1
ATOM 606 O O . GLN A 1 83 ? 18.015 17.513 2.193 1.00 26.39 82 GLN A O 1
ATOM 612 N N . ARG A 1 84 ? 18.237 19.520 3.134 1.00 25.89 83 ARG A N 1
ATOM 613 C CA . ARG A 1 84 ? 18.760 18.925 4.347 1.00 26.14 83 ARG A CA 1
ATOM 614 C C . ARG A 1 84 ? 18.636 19.788 5.590 1.00 20.82 83 ARG A C 1
ATOM 615 O O . ARG A 1 84 ? 18.781 21.023 5.562 1.00 23.71 83 ARG A O 1
ATOM 623 N N . TYR A 1 85 ? 18.418 19.085 6.693 1.00 21.76 84 TYR A N 1
ATOM 624 C CA . TYR A 1 85 ? 18.234 19.690 7.983 1.00 20.15 84 TYR A CA 1
ATOM 625 C C . TYR A 1 85 ? 19.088 18.869 8.920 1.00 22.39 84 TYR A C 1
ATOM 626 O O . TYR A 1 85 ? 18.995 17.633 8.884 1.00 24.04 84 TYR A O 1
ATOM 635 N N . VAL A 1 86 ? 19.938 19.528 9.708 1.00 21.08 85 VAL A N 1
ATOM 636 C CA . VAL A 1 86 ? 20.894 18.823 10.553 1.00 21.25 85 VAL A CA 1
ATOM 637 C C . VAL A 1 86 ? 20.814 19.361 11.975 1.00 22.80 85 VAL A C 1
ATOM 638 O O . VAL A 1 86 ? 20.857 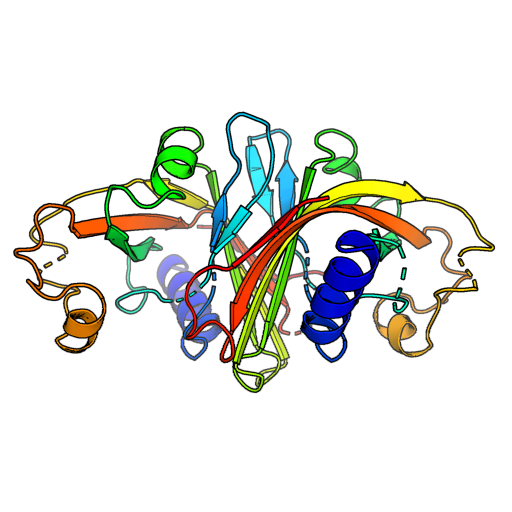20.583 12.201 1.00 26.19 85 VAL A O 1
ATOM 642 N N . SER A 1 87 ? 20.702 18.456 12.934 1.00 19.78 86 SER A N 1
ATOM 643 C CA . SER A 1 87 ? 20.747 18.820 14.351 1.00 18.85 86 SER A CA 1
ATOM 644 C C . SER A 1 87 ? 22.012 18.235 14.976 1.00 19.87 86 SER A C 1
ATOM 645 O O . SER A 1 87 ? 22.187 17.015 14.972 1.00 24.14 86 SER A O 1
ATOM 648 N N . ILE A 1 88 ? 22.854 19.080 15.540 1.00 22.34 87 ILE A N 1
ATOM 649 C CA . ILE A 1 88 ? 24.089 18.638 16.168 1.00 20.39 87 ILE A CA 1
ATOM 650 C C . ILE A 1 88 ? 24.015 18.867 17.666 1.00 23.09 87 ILE A C 1
ATOM 651 O O . ILE A 1 88 ? 24.002 20.000 18.110 1.00 23.98 87 ILE A O 1
ATOM 656 N N . SER A 1 89 ? 23.977 17.783 18.431 1.00 20.19 88 SER A N 1
ATOM 657 C CA . SER A 1 89 ? 24.006 17.878 19.902 1.00 20.90 88 SER A CA 1
ATOM 658 C C . SER A 1 89 ? 25.425 17.700 20.335 1.00 21.12 88 SER A C 1
ATOM 659 O O . SER A 1 89 ? 26.077 16.698 19.966 1.00 21.25 88 SER A O 1
ATOM 662 N N . GLY A 1 90 ? 25.899 18.622 21.163 1.00 22.18 89 GLY A N 1
ATOM 663 C CA . GLY A 1 90 ? 27.251 18.570 21.677 1.00 24.17 89 GLY A CA 1
ATOM 664 C C . GLY A 1 90 ? 27.417 19.325 22.979 1.00 23.51 89 GLY A C 1
ATOM 665 O O . GLY A 1 90 ? 26.449 19.861 23.545 1.00 23.39 89 GLY A O 1
ATOM 666 N N . THR A 1 91 ? 28.666 19.407 23.415 1.00 22.51 90 THR A N 1
ATOM 667 C CA . THR A 1 91 ? 29.003 20.193 24.592 1.00 23.17 90 THR A CA 1
ATOM 668 C C . THR A 1 91 ? 29.986 21.256 24.150 1.00 24.23 90 THR A C 1
ATOM 669 O O . THR A 1 91 ? 30.860 20.978 23.334 1.00 25.59 90 THR A O 1
ATOM 673 N N . SER A 1 92 ? 29.880 22.431 24.751 1.00 23.16 91 SER A N 1
ATOM 674 C CA . SER A 1 92 ? 30.670 23.559 24.332 1.00 21.50 91 SER A CA 1
ATOM 675 C C . SER A 1 92 ? 31.584 24.025 25.449 1.00 25.20 91 SER A C 1
ATOM 676 O O . SER A 1 92 ? 31.283 23.920 26.652 1.00 26.66 91 SER A O 1
ATOM 679 N N . GLN A 1 93 ? 32.734 24.565 25.052 1.00 26.28 92 GLN A N 1
ATOM 680 C CA . GLN A 1 93 ? 33.654 25.109 26.010 1.00 26.95 92 GLN A CA 1
ATOM 681 C C . GLN A 1 93 ? 34.314 26.332 25.389 1.00 23.88 92 GLN A C 1
ATOM 682 O O . GLN A 1 93 ? 34.564 26.390 24.177 1.00 24.21 92 GLN A O 1
ATOM 688 N N . LEU A 1 94 ? 34.607 27.275 26.266 1.00 24.72 93 LEU A N 1
ATOM 689 C CA . LEU A 1 94 ? 35.284 28.507 25.878 1.00 23.02 93 LEU A CA 1
ATOM 690 C C . LEU A 1 94 ? 36.773 28.197 25.743 1.00 25.26 93 LEU A C 1
ATOM 691 O O . LEU A 1 94 ? 37.381 27.636 26.664 1.00 28.15 93 LEU A O 1
ATOM 696 N N . VAL A 1 95 ? 37.359 28.573 24.616 1.00 26.39 94 VAL A N 1
ATOM 697 C CA . VAL A 1 95 ? 38.762 28.320 24.342 1.00 24.54 94 VAL A CA 1
ATOM 698 C C . VAL A 1 95 ? 39.433 29.664 24.027 1.00 25.59 94 VAL A C 1
ATOM 699 O O . VAL A 1 95 ? 38.926 30.434 23.210 1.00 23.53 94 VAL A O 1
ATOM 703 N N . LYS A 1 96 ? 40.573 29.904 24.665 1.00 24.88 95 LYS A N 1
ATOM 704 C CA . LYS A 1 96 ? 41.318 31.166 24.517 1.00 25.65 95 LYS A CA 1
ATOM 705 C C . LYS A 1 96 ? 42.678 31.034 23.811 1.00 27.35 95 LYS A C 1
ATOM 706 O O . LYS A 1 96 ? 43.477 31.934 23.822 1.00 33.24 95 LYS A O 1
ATOM 712 N N . ASP A 1 97 ? 42.883 29.926 23.151 1.00 29.49 96 ASP A N 1
ATOM 713 C CA . ASP A 1 97 ? 44.096 29.609 22.413 1.00 29.61 96 ASP A CA 1
ATOM 714 C C . ASP A 1 97 ? 44.317 30.437 21.163 1.00 29.51 96 ASP A C 1
ATOM 715 O O . ASP A 1 97 ? 43.690 30.218 20.146 1.00 29.26 96 ASP A O 1
ATOM 720 N N . ARG A 1 98 ? 45.297 31.327 21.220 1.00 27.37 97 ARG A N 1
ATOM 721 C CA . ARG A 1 98 ? 45.591 32.229 20.103 1.00 29.41 97 ARG A CA 1
ATOM 722 C C . ARG A 1 98 ? 46.032 31.528 18.811 1.00 28.38 97 ARG A C 1
ATOM 723 O O . ARG A 1 98 ? 45.703 31.987 17.724 1.00 28.23 97 ARG A O 1
ATOM 731 N N . ASN A 1 99 ? 46.760 30.418 18.936 1.00 31.03 98 ASN A N 1
ATOM 732 C CA . ASN A 1 99 ? 47.187 29.647 17.764 1.00 32.69 98 ASN A CA 1
ATOM 733 C C . ASN A 1 99 ? 45.969 29.084 17.016 1.00 30.64 98 ASN A C 1
ATOM 734 O O . ASN A 1 99 ? 45.855 29.196 15.793 1.00 27.79 98 ASN A O 1
ATOM 739 N N . LYS A 1 100 ? 45.039 28.510 17.750 1.00 29.59 99 LYS A N 1
ATOM 740 C CA . LYS A 1 100 ? 43.821 27.987 17.117 1.00 29.07 99 LYS A CA 1
ATOM 741 C C . LYS A 1 100 ? 43.010 29.089 16.442 1.00 29.13 99 LYS A C 1
ATOM 742 O O . LYS A 1 100 ? 42.484 28.916 15.329 1.00 28.13 99 LYS A O 1
ATOM 756 N N . ARG A 1 102 ? 44.275 31.855 15.143 1.00 27.74 101 ARG A N 1
ATOM 757 C CA . ARG A 1 102 ? 44.965 32.138 13.903 1.00 28.82 101 ARG A CA 1
ATOM 758 C C . ARG A 1 102 ? 44.629 31.111 12.850 1.00 27.02 101 ARG A C 1
ATOM 759 O O . ARG A 1 102 ? 44.362 31.452 11.705 1.00 28.53 101 ARG A O 1
ATOM 767 N N . GLU A 1 103 ? 44.660 29.851 13.250 1.00 29.74 102 GLU A N 1
ATOM 768 C CA A GLU A 1 103 ? 44.409 28.753 12.328 0.50 30.08 102 GLU A CA 1
ATOM 769 C CA B GLU A 1 103 ? 44.402 28.743 12.341 0.50 30.80 102 GLU A CA 1
ATOM 770 C C . GLU A 1 103 ? 43.004 28.848 11.727 1.00 31.33 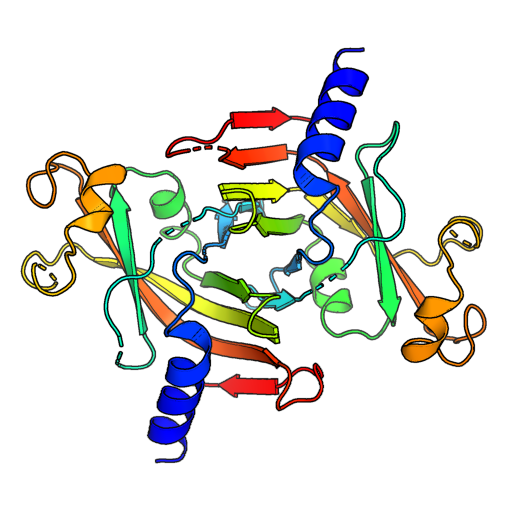102 GLU A C 1
ATOM 771 O O . GLU A 1 103 ? 42.813 28.598 10.547 1.00 31.40 102 GLU A O 1
ATOM 782 N N . LEU A 1 104 ? 42.023 29.239 12.536 1.00 26.92 103 LEU A N 1
ATOM 783 C CA . LEU A 1 104 ? 40.619 29.232 12.113 1.00 30.63 103 LEU A CA 1
ATOM 784 C C . LEU A 1 104 ? 40.080 30.536 11.533 1.00 32.22 103 LEU A C 1
ATOM 785 O O . LEU A 1 104 ? 39.021 30.538 10.908 1.00 33.61 103 LEU A O 1
ATOM 790 N N . TRP A 1 105 ? 40.763 31.648 11.777 1.00 31.20 104 TRP A N 1
ATOM 791 C CA . TRP A 1 105 ? 40.291 32.936 11.314 1.00 33.76 104 TRP A CA 1
ATOM 792 C C . TRP A 1 105 ? 40.074 32.979 9.804 1.00 36.07 104 TRP A C 1
ATOM 793 O O . TRP A 1 105 ? 40.901 32.498 9.053 1.00 39.12 104 TRP A O 1
ATOM 804 N N . LYS A 1 106 ? 38.973 33.581 9.368 1.00 38.32 105 LYS A N 1
ATOM 805 C CA . LYS A 1 106 ? 38.764 33.897 7.956 1.00 41.54 105 LYS A CA 1
ATOM 806 C C . LYS A 1 106 ? 38.301 35.355 7.824 1.00 40.48 105 LYS A C 1
ATOM 807 O O . LYS A 1 106 ? 37.586 35.854 8.700 1.00 39.84 105 LYS A O 1
ATOM 813 N N . PRO A 1 107 ? 38.691 36.041 6.732 1.00 40.71 106 PRO A N 1
ATOM 814 C CA . PRO A 1 107 ? 38.382 37.468 6.532 1.00 39.71 106 PRO A CA 1
ATOM 815 C C . PRO A 1 107 ? 36.899 37.831 6.653 1.00 39.28 106 PRO A C 1
ATOM 816 O O . PRO A 1 107 ? 36.564 38.931 7.085 1.00 39.17 106 PRO A O 1
ATOM 820 N N . GLU A 1 108 ? 36.021 36.912 6.291 1.00 38.11 107 GLU A N 1
ATOM 821 C CA . GLU A 1 108 ? 34.587 37.152 6.365 1.00 39.41 107 GLU A CA 1
ATOM 822 C C . GLU A 1 108 ? 34.108 37.487 7.777 1.00 39.06 107 GLU A C 1
ATOM 823 O O . GLU A 1 108 ? 33.098 38.181 7.965 1.00 39.65 107 GLU A O 1
ATOM 829 N N . LEU A 1 109 ? 34.822 36.984 8.777 1.00 37.63 108 LEU A N 1
ATOM 830 C CA . LEU A 1 109 ? 34.418 37.172 10.167 1.00 36.00 108 LEU A CA 1
ATOM 831 C C . LEU A 1 109 ? 34.577 38.615 10.655 1.00 34.10 108 LEU A C 1
ATOM 832 O O . LEU A 1 109 ? 34.059 38.966 11.706 1.00 32.16 108 LEU A O 1
ATOM 837 N N . GLN A 1 110 ? 35.273 39.443 9.887 1.00 33.66 109 GLN A N 1
ATOM 838 C CA . GLN A 1 110 ? 35.441 40.845 10.259 1.00 35.04 109 GLN A CA 1
ATOM 839 C C . GLN A 1 110 ? 34.114 41.604 10.363 1.00 35.62 109 GLN A C 1
ATOM 840 O O . GLN A 1 110 ? 34.025 42.600 11.061 1.00 33.18 109 GLN A O 1
ATOM 846 N N . THR A 1 111 ? 33.074 41.100 9.701 1.00 36.90 110 THR A N 1
ATOM 847 C CA . THR A 1 111 ? 31.725 41.627 9.867 1.00 35.49 110 THR A CA 1
ATOM 848 C C . THR A 1 111 ? 31.273 41.658 11.320 1.00 33.61 110 THR A C 1
ATOM 849 O O . THR A 1 111 ? 30.632 42.619 11.742 1.00 32.50 110 THR A O 1
ATOM 853 N N . TRP A 1 112 ? 31.550 40.592 12.067 1.00 32.30 111 TRP A N 1
ATOM 854 C CA . TRP A 1 112 ? 31.119 40.527 13.465 1.00 33.00 111 TRP A CA 1
ATOM 855 C C . TRP A 1 112 ? 32.272 40.798 14.418 1.00 29.96 111 TRP A C 1
ATOM 856 O O . TRP A 1 112 ? 32.026 41.010 15.607 1.00 29.52 111 TRP A O 1
ATOM 867 N N . PHE A 1 113 ? 33.497 40.792 13.878 1.00 27.73 112 PHE A N 1
ATOM 868 C CA . PHE A 1 113 ? 34.758 41.017 14.628 1.00 27.37 112 PHE A CA 1
ATOM 869 C C . PHE A 1 113 ? 35.641 42.039 13.899 1.00 25.92 112 PHE A C 1
ATOM 870 O O . PHE A 1 113 ? 36.644 41.694 13.260 1.00 26.69 112 PHE A O 1
ATOM 878 N N . PRO A 1 114 ? 35.269 43.322 13.980 1.00 24.56 113 PRO A N 1
ATOM 879 C CA . PRO A 1 114 ? 35.947 44.369 13.187 1.00 24.47 113 PRO A CA 1
ATOM 880 C C . PRO A 1 114 ? 37.464 44.474 13.348 1.00 26.42 113 PRO A C 1
ATOM 881 O O . PRO A 1 114 ? 38.142 44.707 12.355 1.00 26.61 113 PRO A O 1
ATOM 885 N N . LYS A 1 115 ? 38.003 44.328 14.556 1.00 25.57 114 LYS A N 1
ATOM 886 C CA . LYS A 1 115 ? 39.461 44.372 14.729 1.00 26.94 114 LYS A CA 1
ATOM 887 C C . LYS A 1 115 ? 40.081 42.988 14.517 1.00 24.86 114 LYS A C 1
ATOM 888 O O . LYS A 1 115 ? 41.269 42.779 14.788 1.00 23.60 114 LYS A O 1
ATOM 894 N N . GLY A 1 116 ? 39.285 42.042 14.033 1.00 25.12 115 GLY A N 1
ATOM 895 C CA . GLY A 1 116 ? 39.779 40.694 13.838 1.00 24.82 115 GLY A CA 1
ATOM 896 C C . GLY A 1 116 ? 40.378 40.117 15.092 1.00 24.64 115 GLY A C 1
ATOM 897 O O . GLY A 1 116 ? 39.788 40.193 16.171 1.00 21.36 115 GLY A O 1
ATOM 898 N N . LEU A 1 117 ? 41.545 39.512 14.950 1.00 24.50 116 LEU A N 1
ATOM 899 C CA . LEU A 1 117 ? 42.172 38.832 16.070 1.00 24.36 116 LEU A CA 1
ATOM 9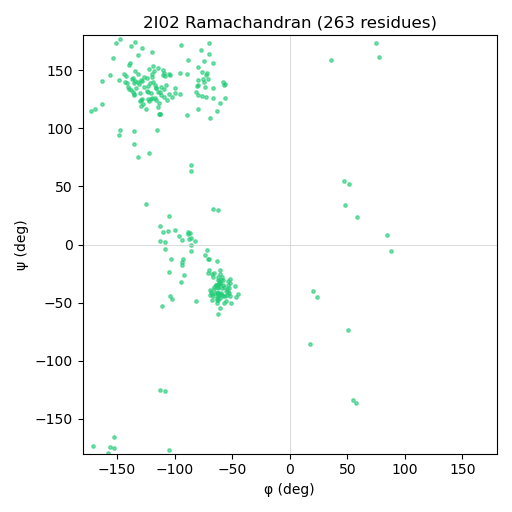00 C C . LEU A 1 117 ? 42.739 39.832 17.086 1.00 25.28 116 LEU A C 1
ATOM 901 O O . LEU A 1 117 ? 43.168 39.443 18.152 1.00 27.32 116 LEU A O 1
ATOM 906 N N . ASP A 1 118 ? 42.752 41.117 16.745 1.00 24.95 117 ASP A N 1
ATOM 907 C CA . ASP A 1 118 ? 43.076 42.147 17.720 1.00 26.05 117 ASP A CA 1
ATOM 908 C C . ASP A 1 118 ? 41.888 42.636 18.566 1.00 26.09 117 ASP A C 1
ATOM 909 O O . ASP A 1 118 ? 42.080 43.504 19.419 1.00 24.89 117 ASP A O 1
ATOM 914 N N . GLU A 1 119 ? 40.683 42.105 18.337 1.00 24.83 118 GLU A N 1
ATOM 915 C CA . GLU A 1 119 ? 39.546 42.362 19.241 1.00 22.56 118 GLU A CA 1
ATOM 916 C C . GLU A 1 119 ? 39.970 41.938 20.654 1.00 23.44 118 GLU A C 1
ATOM 917 O O . GLU A 1 119 ? 40.414 40.821 20.834 1.00 23.19 118 GLU A O 1
ATOM 923 N N . PRO A 1 120 ? 39.860 42.828 21.652 1.00 20.42 119 PRO A N 1
ATOM 924 C CA . PRO A 1 120 ? 40.307 42.459 22.998 1.00 19.98 119 PRO A CA 1
ATOM 925 C C . PRO A 1 120 ? 39.552 41.308 23.614 1.00 18.81 119 PRO A C 1
ATOM 926 O O . PRO A 1 120 ? 40.095 40.595 24.446 1.00 21.65 119 PRO A O 1
ATOM 930 N N . ASP A 1 121 ? 38.300 41.106 23.229 1.00 19.54 120 ASP A N 1
ATOM 931 C CA . ASP A 1 121 ? 37.494 40.108 23.878 1.00 19.03 120 ASP A CA 1
ATOM 932 C C . ASP A 1 121 ? 37.175 38.881 23.017 1.00 19.98 120 ASP A C 1
ATOM 933 O O . ASP A 1 121 ? 36.312 38.070 23.367 1.00 21.47 120 ASP A O 1
ATOM 938 N N . ILE A 1 122 ? 37.836 38.747 21.883 1.00 20.86 121 ILE A N 1
ATOM 939 C CA . ILE A 1 122 ? 37.497 37.668 20.974 1.00 21.61 121 ILE A CA 1
ATOM 940 C C . ILE A 1 122 ? 38.057 36.339 21.531 1.00 20.36 121 ILE A C 1
ATOM 941 O O . ILE A 1 122 ? 39.161 36.306 22.079 1.00 20.26 121 ILE A O 1
ATOM 946 N N . ALA A 1 123 ? 37.299 35.273 21.368 1.00 20.86 122 ALA A N 1
ATOM 947 C CA . ALA A 1 123 ? 37.661 33.945 21.812 1.00 21.02 122 ALA A CA 1
ATOM 948 C C . ALA A 1 123 ? 36.946 32.922 20.908 1.00 23.57 122 ALA A C 1
ATOM 949 O O . ALA A 1 123 ? 36.351 33.289 19.878 1.00 22.21 122 ALA A O 1
ATOM 951 N N . LEU A 1 124 ? 37.095 31.649 21.263 1.00 22.73 123 LEU A N 1
ATOM 952 C CA . LEU A 1 124 ? 36.473 30.546 20.536 1.00 23.84 123 LEU A CA 1
ATOM 953 C C . LEU A 1 124 ? 35.535 29.752 21.423 1.00 25.35 123 LEU A C 1
ATOM 954 O O . LEU A 1 124 ? 35.737 29.618 22.646 1.00 24.25 123 LEU A O 1
ATOM 959 N N . LEU A 1 125 ? 34.473 29.251 20.795 1.00 25.15 124 LEU A N 1
ATOM 960 C CA . LEU A 1 125 ? 33.681 28.170 21.352 1.00 26.22 124 LEU A CA 1
ATOM 961 C C . LEU A 1 125 ? 33.986 26.895 20.580 1.00 24.25 124 LEU A C 1
ATOM 962 O O . LEU A 1 125 ? 33.850 26.829 19.337 1.00 26.58 124 LEU A O 1
ATOM 967 N N . LYS A 1 126 ? 34.393 25.886 21.321 1.00 24.88 125 LYS A N 1
ATOM 968 C CA . LYS A 1 126 ? 34.618 24.564 20.771 1.00 25.33 125 LYS A CA 1
ATOM 969 C C . LYS A 1 126 ? 33.385 23.749 21.099 1.00 28.27 125 LYS A C 1
ATOM 970 O O . LYS A 1 126 ? 32.942 23.764 22.249 1.00 29.35 125 LYS A O 1
ATOM 976 N N . VAL A 1 127 ? 32.826 23.074 20.106 1.00 22.71 126 VAL A N 1
ATOM 977 C CA . VAL A 1 127 ? 31.679 22.170 20.340 1.00 20.82 126 VAL A CA 1
ATOM 978 C C . VAL A 1 127 ? 32.142 20.734 20.054 1.00 22.74 126 VAL A C 1
ATOM 979 O O . VAL A 1 127 ? 32.480 20.403 18.935 1.00 23.24 126 VAL A O 1
ATOM 983 N N . ASN A 1 128 ? 32.209 19.927 21.118 1.00 22.58 127 ASN A N 1
ATOM 984 C CA . ASN A 1 128 ? 32.439 18.487 21.028 1.00 22.78 127 ASN A CA 1
ATOM 985 C C . ASN A 1 128 ? 31.145 17.782 20.670 1.00 20.59 127 ASN A C 1
ATOM 986 O O . ASN A 1 128 ? 30.196 17.812 21.423 1.00 22.93 127 ASN A O 1
ATOM 991 N N . ILE A 1 129 ? 31.108 17.143 19.509 1.00 21.29 128 ILE A N 1
ATOM 992 C CA . ILE A 1 129 ? 29.869 16.603 19.008 1.00 20.33 128 ILE A CA 1
ATOM 993 C C . ILE A 1 129 ? 29.566 15.259 19.644 1.00 23.08 128 ILE A C 1
ATOM 994 O O . ILE A 1 129 ? 30.425 14.381 19.687 1.00 21.64 128 ILE A O 1
ATOM 999 N N . ASN A 1 130 ? 28.345 15.096 20.128 1.00 21.22 129 ASN A N 1
ATOM 1000 C CA . ASN A 1 130 ? 27.930 13.842 20.710 1.00 22.64 129 ASN A CA 1
ATOM 1001 C C . ASN A 1 130 ? 27.030 13.063 19.746 1.00 23.82 129 ASN A C 1
ATOM 1002 O O . ASN A 1 130 ? 27.105 11.839 19.628 1.00 23.67 129 ASN A O 1
ATOM 1007 N N . GLN A 1 131 ? 26.100 13.769 19.133 1.00 22.67 130 GLN A N 1
ATOM 1008 C CA . GLN A 1 131 ? 25.113 13.136 18.254 1.00 24.82 130 GLN A CA 1
ATOM 1009 C C . GLN A 1 131 ? 24.715 14.061 17.141 1.00 25.02 130 GLN A C 1
ATOM 1010 O O . GLN A 1 131 ? 24.595 15.292 17.326 1.00 24.72 130 GLN A O 1
ATOM 1016 N N . VAL A 1 132 ? 24.531 13.495 15.961 1.00 21.46 131 VAL A N 1
ATOM 1017 C CA . VAL A 1 132 ? 24.037 14.231 14.819 1.00 21.81 131 VAL A CA 1
ATOM 1018 C C . VAL A 1 132 ? 22.765 13.511 14.345 1.00 24.58 131 VAL A C 1
ATOM 1019 O O . VAL A 1 132 ? 22.768 12.307 14.103 1.00 23.89 131 VAL A O 1
ATOM 1023 N N . ASN A 1 133 ? 21.676 14.260 14.246 1.00 22.11 132 ASN A N 1
ATOM 1024 C CA . ASN A 1 133 ? 20.459 13.762 13.652 1.00 23.66 132 ASN A CA 1
ATOM 1025 C C . ASN A 1 133 ? 20.229 14.558 12.417 1.00 25.82 132 ASN A C 1
ATOM 1026 O O . ASN A 1 133 ? 20.333 15.780 12.446 1.00 23.80 132 ASN A O 1
ATOM 1031 N N . TYR A 1 134 ? 19.956 13.882 11.315 1.00 23.85 133 TYR A N 1
ATOM 1032 C CA . TYR A 1 134 ? 19.719 14.614 10.064 1.00 24.31 133 TYR A CA 1
ATOM 1033 C C . TYR A 1 134 ? 18.580 14.040 9.235 1.00 24.98 133 TYR A C 1
ATOM 1034 O O . TYR A 1 134 ? 18.193 12.870 9.380 1.00 24.39 133 TYR A O 1
ATOM 1043 N N . TRP A 1 135 ? 18.007 14.924 8.429 1.00 24.27 134 TRP A N 1
ATOM 1044 C CA . TRP A 1 135 ? 16.915 14.621 7.545 1.00 23.21 134 TRP A CA 1
ATOM 1045 C C . TRP A 1 135 ? 17.356 15.159 6.201 1.00 24.81 134 TRP A C 1
ATOM 1046 O O . TRP A 1 135 ? 17.613 16.332 6.072 1.00 25.59 134 TRP A O 1
ATOM 1057 N N . ASP A 1 136 ? 17.468 14.286 5.212 1.00 24.48 135 ASP A N 1
ATOM 1058 C CA . ASP A 1 136 ? 17.861 14.740 3.884 1.00 26.66 135 ASP A CA 1
ATOM 1059 C C . ASP A 1 136 ? 17.332 13.926 2.726 1.00 27.61 135 ASP A C 1
ATOM 1060 O O . ASP A 1 136 ? 16.708 12.882 2.894 1.00 30.00 135 ASP A O 1
ATOM 1065 N N . SER A 1 137 ? 17.574 14.404 1.516 1.00 30.71 136 SER A N 1
ATOM 1066 C CA . SER A 1 137 ? 17.057 13.683 0.343 1.00 35.91 136 SER A CA 1
ATOM 1067 C C . SER A 1 137 ? 17.550 12.215 0.299 1.00 35.36 136 SER A C 1
ATOM 1068 O O . SER A 1 137 ? 16.795 11.339 -0.097 1.00 35.00 136 SER A O 1
ATOM 1071 N N . THR A 1 138 ? 18.794 11.950 0.709 1.00 37.24 137 THR A N 1
ATOM 1072 C CA . THR A 1 138 ? 19.308 10.553 0.808 1.00 40.00 137 THR A CA 1
ATOM 1073 C C . THR A 1 138 ? 18.476 9.673 1.754 1.00 41.16 137 THR A C 1
ATOM 1074 O O . THR A 1 138 ? 18.251 8.502 1.479 1.00 47.07 137 THR A O 1
ATOM 1078 N N . SER A 1 139 ? 18.006 10.248 2.848 1.00 40.77 138 SER A N 1
ATOM 1079 C CA . SER A 1 139 ? 17.236 9.520 3.842 1.00 41.60 138 SER A CA 1
ATOM 1080 C C . SER A 1 139 ? 15.742 9.531 3.533 1.00 39.40 138 SER A C 1
ATOM 1081 O O . SER A 1 139 ? 14.944 9.135 4.376 1.00 39.78 138 SER A O 1
ATOM 1084 N N . SER A 1 140 ? 15.359 10.014 2.351 1.00 36.36 139 SER A N 1
ATOM 1085 C CA . SER A 1 140 ? 13.953 10.328 2.071 1.00 35.18 139 SER A CA 1
ATOM 1086 C C . SER A 1 140 ? 13.316 11.165 3.189 1.00 35.89 139 SER A C 1
ATOM 1087 O O . SER A 1 140 ? 12.133 11.026 3.488 1.00 33.69 139 SER A O 1
ATOM 1090 N N . PHE A 1 141 ? 14.127 12.032 3.796 1.00 35.41 140 PHE A N 1
ATOM 1091 C CA . PHE A 1 141 ? 13.723 12.927 4.900 1.00 36.81 140 PHE A CA 1
ATOM 1092 C C . PHE A 1 141 ? 13.181 12.258 6.146 1.00 38.35 140 PHE A C 1
ATOM 1093 O O . PHE A 1 141 ? 12.457 12.882 6.919 1.00 40.69 140 PHE A O 1
ATOM 1101 N N . LYS A 1 142 ? 13.549 11.001 6.339 1.00 37.73 141 LYS A N 1
ATOM 1102 C CA . LYS A 1 142 ? 13.283 10.292 7.583 1.00 38.25 141 LYS A CA 1
ATOM 1103 C C . LYS A 1 142 ? 14.542 10.431 8.443 1.00 36.43 141 LYS A C 1
ATOM 1104 O O . LYS A 1 142 ? 15.651 10.456 7.906 1.00 36.86 141 LYS A O 1
ATOM 1107 N N . PRO A 1 143 ? 14.372 10.476 9.769 1.00 35.83 142 PRO A N 1
ATOM 1108 C CA . PRO A 1 143 ? 15.473 10.861 10.687 1.00 32.67 142 PRO A CA 1
ATOM 1109 C C . PRO A 1 143 ? 16.635 9.835 10.703 1.00 32.09 142 PRO A C 1
ATOM 1110 O O . PRO A 1 143 ? 16.371 8.639 10.844 1.00 37.44 142 PRO A O 1
ATOM 1114 N N . GLN A 1 144 ? 17.868 10.283 10.467 1.00 25.50 143 GLN A N 1
ATOM 1115 C CA . GLN A 1 144 ? 19.055 9.421 10.500 1.00 27.18 143 GLN A CA 1
ATOM 1116 C C . GLN A 1 144 ? 19.915 9.887 11.651 1.00 29.71 143 GLN A C 1
ATOM 1117 O O . GLN A 1 144 ? 19.837 11.055 12.022 1.00 27.06 143 GLN A O 1
ATOM 1123 N N . THR A 1 145 ? 20.709 9.000 12.255 1.00 28.06 144 THR A N 1
ATOM 1124 C CA . THR A 1 145 ? 21.511 9.397 13.409 1.00 26.25 144 THR A CA 1
ATOM 1125 C C . THR A 1 145 ? 22.946 8.906 13.338 1.00 30.17 144 THR A C 1
ATOM 1126 O O . THR A 1 145 ? 23.214 7.778 12.879 1.00 29.16 144 THR A O 1
ATOM 1130 N N . ILE A 1 146 ? 23.872 9.759 13.769 1.00 26.37 145 ILE A N 1
ATOM 1131 C CA . ILE A 1 146 ? 25.302 9.415 13.915 1.00 27.59 145 ILE A CA 1
ATOM 1132 C C . ILE A 1 146 ? 25.610 9.714 15.370 1.00 26.69 145 ILE A C 1
ATOM 1133 O O . ILE A 1 146 ? 25.222 10.778 15.824 1.00 24.89 145 ILE A O 1
ATOM 1138 N N . SER A 1 147 ? 26.254 8.791 16.084 1.00 26.35 146 SER A N 1
ATOM 1139 C CA . SER A 1 147 ? 26.638 9.005 17.472 1.00 27.01 146 SER A CA 1
ATOM 1140 C C . SER A 1 147 ? 28.132 8.826 17.663 1.00 29.20 146 SER A C 1
ATOM 1141 O O . SER A 1 147 ? 28.714 7.890 17.127 1.00 26.81 146 SER A O 1
ATOM 1144 N N . PHE A 1 148 ? 28.735 9.732 18.418 1.00 24.18 147 PHE A N 1
ATOM 1145 C CA . PHE A 1 148 ? 30.119 9.649 18.781 1.00 25.05 147 PHE A CA 1
ATOM 1146 C C . PHE A 1 148 ? 30.198 9.400 20.301 1.00 31.94 147 PHE A C 1
ATOM 1147 O O . PHE A 1 148 ? 29.292 9.895 21.014 1.00 33.62 147 PHE A O 1
ATOM 1156 N N . THR B 1 6 ? -3.815 47.299 20.667 1.00 73.70 5 THR B N 1
ATOM 1157 C CA . THR B 1 6 ? -2.545 47.047 21.397 1.00 74.36 5 THR B CA 1
ATOM 1158 C C . THR B 1 6 ? -1.336 47.066 20.449 1.00 74.36 5 THR B C 1
ATOM 1159 O O . THR B 1 6 ? -1.465 46.827 19.243 1.00 75.25 5 THR B O 1
ATOM 1161 N N . ASP B 1 7 ? -0.161 47.360 21.005 1.00 73.13 6 ASP B N 1
ATOM 1162 C CA . ASP B 1 7 ? 1.104 47.110 20.309 1.00 71.72 6 ASP B CA 1
ATOM 1163 C C . ASP B 1 7 ? 1.374 45.603 20.237 1.00 69.28 6 ASP B C 1
ATOM 1164 O O . ASP B 1 7 ? 2.278 45.163 19.529 1.00 70.41 6 ASP B O 1
ATOM 1166 N N . ARG B 1 8 ? 0.601 44.832 21.006 1.00 66.60 7 ARG B N 1
ATOM 1167 C CA . ARG B 1 8 ? 0.502 43.375 20.873 1.00 63.66 7 ARG B CA 1
ATOM 1168 C C . ARG B 1 8 ? 0.206 42.958 19.433 1.00 60.70 7 ARG B C 1
ATOM 1169 O O . ARG B 1 8 ? 0.876 42.088 18.870 1.00 56.83 7 ARG B O 1
ATOM 1177 N N . THR B 1 9 ? -0.820 43.581 18.861 1.00 57.84 8 THR B N 1
ATOM 1178 C CA . THR B 1 9 ? -1.196 43.382 17.465 1.00 56.19 8 THR B CA 1
ATOM 1179 C C . THR B 1 9 ? -0.041 43.670 16.532 1.00 52.75 8 THR B C 1
ATOM 1180 O O . THR B 1 9 ? 0.202 42.929 15.592 1.00 51.32 8 THR B O 1
ATOM 1184 N N . GLN B 1 10 ? 0.652 44.764 16.801 1.00 49.29 9 GLN B N 1
ATOM 1185 C CA . GLN B 1 10 ? 1.791 45.164 16.007 1.00 49.42 9 GLN B CA 1
ATOM 1186 C C . GLN B 1 10 ? 2.949 44.150 16.145 1.00 47.01 9 GLN B C 1
ATOM 1187 O O . GLN B 1 10 ? 3.648 43.868 15.172 1.00 48.44 9 GLN B O 1
ATOM 1193 N N . GLU B 1 11 ? 3.145 43.613 17.348 1.00 43.86 10 GLU B N 1
ATOM 1194 C CA . GLU B 1 11 ? 4.191 42.617 17.591 1.00 43.68 10 GLU B CA 1
ATOM 1195 C C . GLU B 1 11 ? 3.869 41.287 16.900 1.00 40.68 10 GLU B C 1
ATOM 1196 O O . GLU B 1 11 ? 4.734 40.637 16.301 1.00 36.17 10 GLU B O 1
ATOM 1202 N N . ILE B 1 12 ? 2.619 40.872 17.001 1.00 38.71 11 ILE B N 1
ATOM 1203 C CA . ILE B 1 12 ? 2.189 39.642 16.354 1.00 38.59 11 ILE B CA 1
ATOM 1204 C C . ILE B 1 12 ? 2.310 39.817 14.832 1.00 38.60 11 ILE B C 1
ATOM 1205 O O . ILE B 1 12 ? 2.775 38.918 14.128 1.00 38.72 11 ILE B O 1
ATOM 1210 N N . GLN B 1 13 ? 1.923 40.987 14.340 1.00 36.96 12 GLN B N 1
ATOM 1211 C CA . GLN B 1 13 ? 2.064 41.301 12.924 1.00 38.93 12 GLN B CA 1
ATOM 1212 C C . GLN B 1 13 ? 3.524 41.299 12.498 1.00 35.80 12 GLN B C 1
ATOM 1213 O O . GLN B 1 13 ? 3.863 40.793 11.431 1.00 35.53 12 GLN B O 1
ATOM 1219 N N . LYS B 1 14 ? 4.395 41.863 13.321 1.00 33.76 13 LYS B N 1
ATOM 1220 C CA . LYS B 1 14 ? 5.815 41.840 13.003 1.00 31.61 13 LYS B CA 1
ATOM 1221 C C . LYS B 1 14 ? 6.320 40.407 12.912 1.00 30.43 13 LYS B C 1
ATOM 1222 O O . LYS B 1 14 ? 7.040 40.043 11.971 1.00 29.69 13 LYS B O 1
ATOM 1228 N N . LEU B 1 15 ? 5.943 39.581 13.876 1.00 29.43 14 LEU B N 1
ATOM 1229 C CA . LEU B 1 15 ? 6.407 38.199 13.863 1.00 31.89 14 LEU B CA 1
ATOM 1230 C C . LEU B 1 15 ? 5.909 37.473 12.608 1.00 30.65 14 LEU B C 1
ATOM 1231 O O . LEU B 1 15 ? 6.659 36.727 11.988 1.00 28.10 14 LEU B O 1
ATOM 1236 N N . HIS B 1 16 ? 4.652 37.699 12.235 1.00 31.46 15 HIS B N 1
ATOM 1237 C CA . HIS B 1 16 ? 4.091 37.112 11.022 1.00 32.09 15 HIS B CA 1
ATOM 1238 C C . HIS B 1 16 ? 4.941 37.460 9.791 1.00 32.30 15 HIS B C 1
ATOM 1239 O O . HIS B 1 16 ? 5.308 36.576 8.999 1.00 30.30 15 HIS B O 1
ATOM 1246 N N . GLU B 1 17 ? 5.268 38.736 9.642 1.00 31.13 16 GLU B N 1
ATOM 1247 C CA . GLU B 1 17 ? 6.058 39.186 8.509 1.00 32.44 16 GLU B CA 1
ATOM 1248 C C . GLU B 1 17 ? 7.446 38.548 8.514 1.00 31.46 16 GLU B C 1
ATOM 1249 O O . GLU B 1 17 ? 7.994 38.217 7.456 1.00 31.38 16 GLU B O 1
ATOM 1255 N N . LEU B 1 18 ? 8.009 38.370 9.703 1.00 29.88 17 LEU B N 1
ATOM 1256 C CA . LEU B 1 18 ? 9.315 37.737 9.832 1.00 29.05 17 LEU B CA 1
ATOM 1257 C C . LEU B 1 18 ? 9.313 36.283 9.328 1.00 28.64 17 LEU B C 1
ATOM 1258 O O . LEU B 1 18 ? 10.180 35.913 8.536 1.00 28.44 17 LEU B O 1
ATOM 1263 N N . ILE B 1 19 ? 8.334 35.487 9.736 1.00 27.30 18 ILE B N 1
ATOM 1264 C CA . ILE B 1 19 ? 8.424 34.046 9.500 1.00 27.37 18 ILE B CA 1
ATOM 1265 C C . ILE B 1 19 ? 7.470 33.506 8.443 1.00 28.69 18 ILE B C 1
ATOM 1266 O O . ILE B 1 19 ? 7.500 32.301 8.162 1.00 26.36 18 ILE B O 1
ATOM 1271 N N . LYS B 1 20 ? 6.680 34.361 7.809 1.00 29.78 19 LYS B N 1
ATOM 1272 C CA . LYS B 1 20 ? 5.617 33.836 6.967 1.00 31.61 19 LYS B CA 1
ATOM 1273 C C . LYS B 1 20 ? 6.140 32.990 5.791 1.00 32.32 19 LYS B C 1
ATOM 1274 O O . LYS B 1 20 ? 5.451 32.080 5.320 1.00 34.03 19 LYS B O 1
ATOM 1280 N N . ASN B 1 21 ? 7.324 33.312 5.308 1.00 30.46 20 ASN B N 1
ATOM 1281 C CA . ASN B 1 21 ? 7.841 32.636 4.120 1.00 33.00 20 ASN B CA 1
ATOM 1282 C C . ASN B 1 21 ? 8.839 31.529 4.428 1.00 33.34 20 ASN B C 1
ATOM 1283 O O . ASN B 1 21 ? 9.476 30.999 3.526 1.00 33.66 20 ASN B O 1
ATOM 1288 N N . ILE B 1 22 ? 8.942 31.132 5.696 1.00 29.98 21 ILE B N 1
ATOM 1289 C CA . ILE B 1 22 ? 9.911 30.112 6.079 1.00 29.26 21 ILE B CA 1
ATOM 1290 C C . ILE B 1 22 ? 9.136 28.919 6.558 1.00 30.33 21 ILE B C 1
ATOM 1291 O O . ILE B 1 22 ? 8.708 28.855 7.714 1.00 29.20 21 ILE B O 1
ATOM 1296 N N . ASP B 1 23 ? 8.970 27.946 5.680 1.00 27.78 22 ASP B N 1
ATOM 1297 C CA . ASP B 1 23 ? 8.069 26.853 5.967 1.00 28.58 22 ASP B CA 1
ATOM 1298 C C . ASP B 1 23 ? 8.576 25.934 7.075 1.00 27.26 22 ASP B C 1
ATOM 1299 O O . ASP B 1 23 ? 7.787 25.487 7.874 1.00 27.75 22 ASP B O 1
ATOM 1304 N N . TYR B 1 24 ? 9.871 25.647 7.136 1.00 25.66 23 TYR B N 1
ATOM 1305 C CA . TYR B 1 24 ? 10.391 24.764 8.201 1.00 26.75 23 TYR B CA 1
ATOM 1306 C C . TYR B 1 24 ? 11.266 25.540 9.178 1.00 28.53 23 TYR B C 1
ATOM 1307 O O . TYR B 1 24 ? 12.183 26.265 8.756 1.00 29.62 23 TYR B O 1
ATOM 1316 N N . GLY B 1 25 ? 10.967 25.390 10.464 1.00 26.58 24 GLY B N 1
ATOM 1317 C CA . GLY B 1 25 ? 11.819 25.868 11.515 1.00 26.55 24 GLY B CA 1
ATOM 1318 C C . GLY B 1 25 ? 12.474 24.654 12.180 1.00 26.38 24 GLY B C 1
ATOM 1319 O O . GLY B 1 25 ? 12.124 23.497 11.880 1.00 27.42 24 GLY B O 1
ATOM 1328 N N . PHE B 1 27 ? 12.959 22.994 15.758 1.00 20.92 26 PHE B N 1
ATOM 1329 C CA . PHE B 1 27 ? 12.297 22.984 17.034 1.00 21.23 26 PHE B CA 1
ATOM 1330 C C . PHE B 1 27 ? 13.243 22.296 18.032 1.00 22.09 26 PHE B C 1
ATOM 1331 O O . PHE B 1 27 ? 13.502 21.085 17.928 1.00 22.25 26 PHE B O 1
ATOM 1339 N N . THR B 1 28 ? 13.696 23.023 19.052 1.00 21.30 27 THR B N 1
ATOM 1340 C CA . THR B 1 28 ? 14.715 22.503 19.965 1.00 21.75 27 THR B CA 1
ATOM 1341 C C . THR B 1 28 ? 14.187 22.263 21.370 1.00 22.50 27 THR B C 1
ATOM 1342 O O . THR B 1 28 ? 13.538 23.132 21.943 1.00 22.70 27 THR B O 1
ATOM 1346 N N . THR B 1 29 ? 14.479 21.063 21.901 1.00 21.06 28 THR B N 1
ATOM 1347 C CA . THR B 1 29 ? 14.101 20.649 23.228 1.00 22.46 28 THR B CA 1
ATOM 1348 C C . THR B 1 29 ? 15.343 20.330 24.067 1.00 22.02 28 THR B C 1
ATOM 1349 O O . THR B 1 29 ? 16.448 20.194 23.521 1.00 22.70 28 THR B O 1
ATOM 1353 N N . VAL B 1 30 ? 15.127 20.228 25.371 1.00 23.22 29 VAL B N 1
ATOM 1354 C CA A VAL B 1 30 ? 16.162 19.722 26.286 0.50 22.88 29 VAL B CA 1
ATOM 1355 C CA B VAL B 1 30 ? 16.101 19.802 26.398 0.50 22.29 29 VAL B CA 1
ATOM 1356 C C . VAL B 1 30 ? 15.596 18.501 27.007 1.00 23.04 29 VAL B C 1
ATOM 1357 O O . VAL B 1 30 ? 14.429 18.450 27.372 1.00 24.70 29 VAL B O 1
ATOM 1364 N N . ASP B 1 31 ? 16.426 17.473 27.133 1.00 21.64 30 ASP B N 1
ATOM 1365 C CA . ASP B 1 31 ? 15.954 16.186 27.653 1.00 21.86 30 ASP B CA 1
ATOM 1366 C C . ASP B 1 31 ? 16.420 15.981 29.101 1.00 21.69 30 ASP B C 1
ATOM 1367 O O . ASP B 1 31 ? 17.085 16.842 29.673 1.00 22.80 30 ASP B O 1
ATOM 1372 N N . ASP B 1 32 ? 16.111 14.811 29.661 1.00 22.43 31 ASP B N 1
ATOM 1373 C CA . ASP B 1 32 ? 16.457 14.496 31.057 1.00 24.46 31 ASP B CA 1
ATOM 1374 C C . ASP B 1 32 ? 17.941 14.558 31.318 1.00 23.70 31 ASP B C 1
ATOM 1375 O O . ASP B 1 32 ? 18.341 14.951 32.411 1.00 23.99 31 ASP B O 1
ATOM 1380 N N . ASP B 1 33 ? 18.773 14.267 30.317 1.00 18.93 32 ASP B N 1
ATOM 1381 C CA . ASP B 1 33 ? 20.205 14.254 30.496 1.00 18.64 32 ASP B CA 1
ATOM 1382 C C . ASP B 1 33 ? 20.760 15.658 30.315 1.00 21.51 32 ASP B C 1
ATOM 1383 O O . ASP B 1 33 ? 21.948 15.856 30.448 1.00 22.45 32 ASP B O 1
ATOM 1388 N N . GLY B 1 34 ? 19.902 16.587 29.930 1.00 20.85 33 GLY B N 1
ATOM 1389 C CA . GLY B 1 34 ? 20.307 17.968 29.602 1.00 22.16 33 GLY B CA 1
ATOM 1390 C C . GLY B 1 34 ? 20.808 18.212 28.199 1.00 22.24 33 GLY B C 1
ATOM 1391 O O . GLY B 1 34 ? 21.291 19.289 27.899 1.00 22.32 33 GLY B O 1
ATOM 1392 N N . SER B 1 35 ? 20.692 17.214 27.332 1.00 20.19 34 SER B N 1
ATOM 1393 C CA . SER B 1 35 ? 21.043 17.333 25.930 1.00 19.87 34 SER B CA 1
ATOM 1394 C C . SER B 1 35 ? 19.990 18.085 25.202 1.00 20.82 34 SER B C 1
ATOM 1395 O O . SER B 1 35 ? 18.824 17.980 25.510 1.00 22.37 34 SER B O 1
ATOM 1398 N N . LEU B 1 36 ? 20.421 18.815 24.171 1.00 20.42 35 LEU B N 1
ATOM 1399 C CA . LEU B 1 36 ? 19.492 19.543 23.323 1.00 19.54 35 LEU B CA 1
ATOM 1400 C C . LEU B 1 36 ? 19.391 18.908 21.944 1.00 21.22 35 LEU B C 1
ATOM 1401 O O . LEU B 1 36 ? 20.420 18.681 21.259 1.00 23.18 35 LEU B O 1
ATOM 1406 N N . HIS B 1 37 ? 18.171 18.614 21.526 1.00 21.01 36 HIS B N 1
ATOM 1407 C CA . HIS B 1 37 ? 17.893 17.995 20.224 1.00 21.51 36 HIS B CA 1
ATOM 1408 C C . HIS B 1 37 ? 17.030 18.928 19.431 1.00 22.66 36 HIS B C 1
ATOM 1409 O O . HIS B 1 37 ? 16.114 19.494 19.994 1.00 22.86 36 HIS B O 1
ATOM 1416 N N . SER B 1 38 ? 17.279 19.062 18.131 1.00 21.39 37 SER B N 1
ATOM 1417 C CA . SER B 1 38 ? 16.412 19.920 17.287 1.00 22.80 37 SER B CA 1
ATOM 1418 C C . SER B 1 38 ? 15.838 19.086 16.142 1.00 22.15 37 SER B C 1
ATOM 1419 O O . SER B 1 38 ? 16.401 18.063 15.701 1.00 22.56 37 SER B O 1
ATOM 1424 N N . TYR B 1 39 ? 14.664 19.510 15.713 1.00 22.61 38 TYR B N 1
ATOM 1425 C CA . TYR B 1 39 ? 13.851 18.759 14.802 1.00 21.44 38 TYR B CA 1
ATOM 1426 C C . TYR B 1 39 ? 13.208 19.712 13.816 1.00 21.60 38 TYR B C 1
ATOM 1427 O O . TYR B 1 39 ? 12.617 20.688 14.250 1.00 22.29 38 TYR B O 1
ATOM 1436 N N . PRO B 1 40 ? 13.218 19.357 12.520 1.00 22.22 39 PRO B N 1
ATOM 1437 C CA . PRO B 1 40 ? 12.523 20.200 11.529 1.00 22.93 39 PRO B CA 1
ATOM 1438 C C . PRO B 1 40 ? 11.016 20.113 11.710 1.00 22.45 39 PRO B C 1
ATOM 1439 O O . PRO B 1 40 ? 10.480 19.013 11.859 1.00 23.71 39 PRO B O 1
ATOM 1456 N N . SER B 1 42 ? 7.132 22.174 10.610 1.00 24.13 41 SER B N 1
ATOM 1457 C CA . SER B 1 42 ? 6.447 23.166 9.764 1.00 23.25 41 SER B CA 1
ATOM 1458 C C . SER B 1 42 ? 5.107 23.454 10.455 1.00 24.28 41 SER B C 1
ATOM 1459 O O . SER B 1 42 ? 4.342 22.536 10.698 1.00 24.29 41 SER B O 1
ATOM 1462 N N . LYS B 1 43 ? 4.861 24.691 10.824 1.00 26.33 42 LYS B N 1
ATOM 1463 C CA . LYS B 1 43 ? 3.674 25.010 11.603 1.00 29.03 42 LYS B CA 1
ATOM 1464 C C . LYS B 1 43 ? 2.448 24.973 10.720 1.00 26.89 42 LYS B C 1
ATOM 1465 O O . LYS B 1 43 ? 2.548 25.075 9.476 1.00 23.58 42 LYS B O 1
ATOM 1471 N N . SER B 1 44 ? 1.301 24.798 11.375 1.00 26.44 43 SER B N 1
ATOM 1472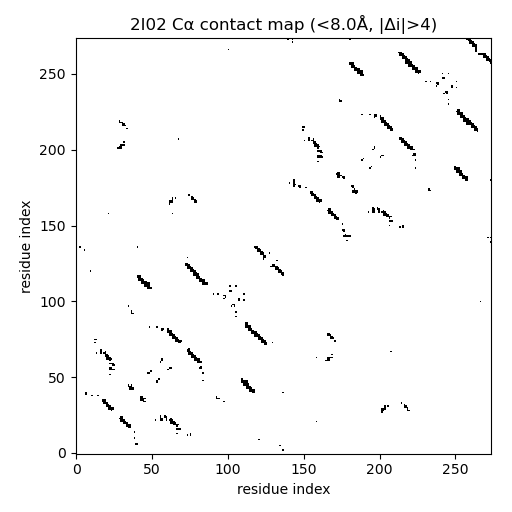 C CA . SER B 1 44 ? 0.013 24.845 10.750 1.00 28.44 43 SER B CA 1
ATOM 1473 C C . SER B 1 44 ? -0.656 26.154 11.106 1.00 32.06 43 SER B C 1
ATOM 1474 O O . SER B 1 44 ? -0.712 26.537 12.284 1.00 31.20 43 SER B O 1
ATOM 1477 N N . GLY B 1 45 ? -1.146 26.846 10.086 1.00 36.90 44 GLY B N 1
ATOM 1478 C CA . GLY B 1 45 ? -1.811 28.136 10.267 1.00 38.85 44 GLY B CA 1
ATOM 1479 C C . GLY B 1 45 ? -0.838 29.277 10.493 1.00 40.92 44 GLY B C 1
ATOM 1480 O O . GLY B 1 45 ? 0.318 29.064 10.855 1.00 45.57 44 GLY B O 1
ATOM 1481 N N . ASP B 1 46 ? -1.318 30.494 10.287 1.00 43.89 45 ASP B N 1
ATOM 1482 C CA . ASP B 1 46 ? -0.536 31.701 10.541 1.00 47.19 45 ASP B CA 1
ATOM 1483 C C . ASP B 1 46 ? -0.731 32.096 11.973 1.00 49.30 45 ASP B C 1
ATOM 1484 O O . ASP B 1 46 ? -1.714 31.696 12.590 1.00 49.33 45 ASP B O 1
ATOM 1489 N N . ILE B 1 47 ? 0.191 32.885 12.513 1.00 51.86 46 ILE B N 1
ATOM 1490 C CA . ILE B 1 47 ? -0.036 33.457 13.837 1.00 55.21 46 ILE B CA 1
ATOM 1491 C C . ILE B 1 47 ? -1.103 34.545 13.689 1.00 57.47 46 ILE B C 1
ATOM 1492 O O . ILE B 1 47 ? -1.190 35.227 12.654 1.00 56.59 46 ILE B O 1
ATOM 1497 N N . ASN B 1 48 ? -1.917 34.677 14.726 1.00 60.43 47 ASN B N 1
ATOM 1498 C CA . ASN B 1 48 ? -2.965 35.684 14.766 1.00 63.01 47 ASN B CA 1
ATOM 1499 C C . ASN B 1 48 ? -3.392 35.827 16.207 1.00 64.84 47 ASN B C 1
ATOM 1500 O O . ASN B 1 48 ? -3.453 34.825 16.930 1.00 66.18 47 ASN B O 1
ATOM 1502 N N . SER B 1 49 ? -3.658 37.067 16.624 1.00 65.25 48 SER B N 1
ATOM 1503 C CA . SER B 1 49 ? -4.129 37.381 17.976 1.00 64.21 48 SER B CA 1
ATOM 1504 C C . SER B 1 49 ? -3.247 36.739 19.026 1.00 62.50 48 SER B C 1
ATOM 1505 O O . SER B 1 49 ? -2.465 37.407 19.700 1.00 63.38 48 SER B O 1
ATOM 1508 N N . GLU B 1 50 ? -3.382 35.426 19.162 1.00 60.40 49 GLU B N 1
ATOM 1509 C CA . GLU B 1 50 ? -2.549 34.684 20.063 1.00 56.18 49 GLU B CA 1
ATOM 1510 C C . GLU B 1 50 ? -1.127 34.553 19.473 1.00 50.12 49 GLU B C 1
ATOM 1511 O O . GLU B 1 50 ? -0.893 34.285 18.274 1.00 52.53 49 GLU B O 1
ATOM 1514 N N . ALA B 1 51 ? -0.177 34.777 20.343 1.00 37.92 50 ALA B N 1
ATOM 1515 C CA . ALA B 1 51 ? 1.183 34.592 20.009 1.00 34.36 50 ALA B CA 1
ATOM 1516 C C . ALA B 1 51 ? 1.460 33.105 20.263 1.00 27.60 50 ALA B C 1
ATOM 1517 O O . ALA B 1 51 ? 2.206 32.769 21.151 1.00 28.03 50 ALA B O 1
ATOM 1519 N N . THR B 1 52 ? 0.858 32.241 19.442 1.00 27.13 51 THR B N 1
ATOM 1520 C CA . THR B 1 52 ? 0.969 30.774 19.596 1.00 27.09 51 THR B CA 1
ATOM 1521 C C . THR B 1 52 ? 1.253 30.104 18.283 1.00 27.70 51 THR B C 1
ATOM 1522 O O . THR B 1 52 ? 0.640 30.449 17.281 1.00 27.54 51 THR B O 1
ATOM 1526 N N . LEU B 1 53 ? 2.210 29.167 18.263 1.00 25.51 52 LEU B N 1
ATOM 1527 C CA . LEU B 1 53 ? 2.469 28.376 17.092 1.00 24.73 52 LEU B CA 1
ATOM 1528 C C . LEU B 1 53 ? 1.908 26.976 17.315 1.00 23.85 52 LEU B C 1
ATOM 1529 O O . LEU B 1 53 ? 1.844 26.511 18.465 1.00 24.28 52 LEU B O 1
ATOM 1534 N N . TRP B 1 54 ? 1.428 26.366 16.230 1.00 24.37 53 TRP B N 1
ATOM 1535 C CA . TRP B 1 54 ? 0.793 25.039 16.292 1.00 24.50 53 TRP B CA 1
ATOM 1536 C C . TRP B 1 54 ? 1.445 24.080 15.311 1.00 24.49 53 TRP B C 1
ATOM 1537 O O . TRP B 1 54 ? 1.691 24.430 14.146 1.00 23.26 53 TRP B O 1
ATOM 1548 N N . PHE B 1 55 ? 1.713 22.866 15.768 1.00 23.74 54 PHE B N 1
ATOM 1549 C CA . PHE B 1 55 ? 2.347 21.833 14.935 1.00 23.59 54 PHE B CA 1
ATOM 1550 C C . PHE B 1 55 ? 1.654 20.486 15.126 1.00 25.35 54 PHE B C 1
ATOM 1551 O O . PHE B 1 55 ? 1.467 20.059 16.258 1.00 26.85 54 PHE B O 1
ATOM 1559 N N . PHE B 1 56 ? 1.299 19.802 14.039 1.00 24.78 55 PHE B N 1
ATOM 1560 C CA . PHE B 1 56 ? 0.815 18.428 14.169 1.00 21.71 55 PHE B CA 1
ATOM 1561 C C . PHE B 1 56 ? 1.972 17.509 14.520 1.00 26.13 55 PHE B C 1
ATOM 1562 O O . PHE B 1 56 ? 3.115 17.723 14.079 1.00 24.31 55 PHE B O 1
ATOM 1570 N N . THR B 1 57 ? 1.663 16.479 15.293 1.00 23.97 56 THR B N 1
ATOM 1571 C CA . THR B 1 57 ? 2.616 15.477 15.689 1.00 24.24 56 THR B CA 1
ATOM 1572 C C . THR B 1 57 ? 1.908 14.164 15.968 1.00 25.46 56 THR B C 1
ATOM 1573 O O . THR B 1 57 ? 0.689 14.122 16.177 1.00 25.40 56 THR B O 1
ATOM 1577 N N . TYR B 1 58 ? 2.672 13.077 15.940 1.00 27.92 57 TYR B N 1
ATOM 1578 C CA . TYR B 1 58 ? 2.251 11.861 16.636 1.00 27.73 57 TYR B CA 1
ATOM 1579 C C . TYR B 1 58 ? 2.578 12.018 18.111 1.00 27.04 57 TYR B C 1
ATOM 1580 O O . TYR B 1 58 ? 3.656 12.514 18.483 1.00 28.58 57 TYR B O 1
ATOM 1589 N N . ALA B 1 59 ? 1.637 11.629 18.955 1.00 25.92 58 ALA B N 1
ATOM 1590 C CA . ALA B 1 59 ? 1.801 11.767 20.383 1.00 26.16 58 ALA B CA 1
ATOM 1591 C C . ALA B 1 59 ? 2.998 10.949 20.886 1.00 29.58 58 ALA B C 1
ATOM 1592 O O . ALA B 1 59 ? 3.627 11.310 21.906 1.00 29.36 58 ALA B O 1
ATOM 1594 N N . GLY B 1 60 ? 3.277 9.837 20.224 1.00 28.45 59 GLY B N 1
ATOM 1595 C CA . GLY B 1 60 ? 4.460 9.040 20.538 1.00 33.72 59 GLY B CA 1
ATOM 1596 C C . GLY B 1 60 ? 5.777 9.482 19.925 1.00 35.71 59 GLY B C 1
ATOM 1597 O O . GLY B 1 60 ? 6.775 8.803 20.053 1.00 40.38 59 GLY B O 1
ATOM 1598 N N . SER B 1 61 ? 5.794 10.588 19.208 1.00 36.11 60 SER B N 1
ATOM 1599 C CA . SER B 1 61 ? 7.031 11.125 18.652 1.00 37.14 60 SER B CA 1
ATOM 1600 C C . SER B 1 61 ? 8.036 11.333 19.802 1.00 37.16 60 SER B C 1
ATOM 1601 O O . SER B 1 61 ? 7.684 11.691 20.926 1.00 35.66 60 SER B O 1
ATOM 1604 N N . HIS B 1 62 ? 9.284 10.962 19.531 1.00 38.27 61 HIS B N 1
ATOM 1605 C CA A HIS B 1 62 ? 10.325 11.106 20.548 0.50 37.36 61 HIS B CA 1
ATOM 1606 C CA B HIS B 1 62 ? 10.468 11.213 20.343 0.50 36.63 61 HIS B CA 1
ATOM 1607 C C . HIS B 1 62 ? 10.411 12.504 21.171 1.00 31.70 61 HIS B C 1
ATOM 1608 O O . HIS B 1 62 ? 10.588 12.563 22.388 1.00 30.97 61 HIS B O 1
ATOM 1621 N N . LYS B 1 63 ? 10.172 13.576 20.435 1.00 29.28 62 LYS B N 1
ATOM 1622 C CA . LYS B 1 63 ? 10.280 14.918 20.977 1.00 26.32 62 LYS B CA 1
ATOM 1623 C C . LYS B 1 63 ? 9.218 15.161 22.047 1.00 24.52 62 LYS B C 1
ATOM 1624 O O . LYS B 1 63 ? 9.359 16.041 22.871 1.00 24.00 62 LYS B O 1
ATOM 1630 N N . VAL B 1 64 ? 8.115 14.414 21.987 1.00 24.35 63 VAL B N 1
ATOM 1631 C CA . VAL B 1 64 ? 6.982 14.703 22.875 1.00 23.62 63 VAL B CA 1
ATOM 1632 C C . VAL B 1 64 ? 7.304 14.430 24.335 1.00 22.59 63 VAL B C 1
ATOM 1633 O O . VAL B 1 64 ? 6.975 15.205 25.227 1.00 24.86 63 VAL B O 1
ATOM 1637 N N . THR B 1 65 ? 7.981 13.315 24.588 1.00 23.29 64 THR B N 1
ATOM 1638 C CA . THR B 1 65 ? 8.361 13.059 25.940 1.00 24.10 64 THR B CA 1
ATOM 1639 C C . THR B 1 65 ? 9.342 14.118 26.448 1.00 22.40 64 THR B C 1
ATOM 1640 O O . THR B 1 65 ? 9.289 14.515 27.626 1.00 24.34 64 THR B O 1
ATOM 1644 N N . GLU B 1 66 ? 10.220 14.621 25.589 1.00 22.92 65 GLU B N 1
ATOM 1645 C CA . GLU B 1 66 ? 11.160 15.689 26.007 1.00 20.53 65 GLU B CA 1
ATOM 1646 C C . GLU B 1 66 ? 10.366 16.936 26.398 1.00 22.04 65 GLU B C 1
ATOM 1647 O O . GLU B 1 66 ? 10.601 17.584 27.431 1.00 23.48 65 GLU B O 1
ATOM 1653 N N . ILE B 1 67 ? 9.423 17.309 25.535 1.00 22.61 66 ILE B N 1
ATOM 1654 C CA . ILE B 1 67 ? 8.613 18.521 25.786 1.00 21.05 66 ILE B CA 1
ATOM 1655 C C . ILE B 1 67 ? 7.770 18.370 27.055 1.00 21.88 66 ILE B C 1
ATOM 1656 O O . ILE B 1 67 ? 7.617 19.316 27.813 1.00 23.93 66 ILE B O 1
ATOM 1661 N N . GLU B 1 68 ? 7.171 17.197 27.259 1.00 23.19 67 GLU B N 1
ATOM 1662 C CA . GLU B 1 68 ? 6.390 16.916 28.463 1.00 22.25 67 GLU B CA 1
ATOM 1663 C C . GLU B 1 68 ? 7.187 17.181 29.709 1.00 24.86 67 GLU B C 1
ATOM 1664 O O . GLU B 1 68 ? 6.654 17.728 30.693 1.00 25.31 67 GLU B O 1
ATOM 1670 N N . HIS B 1 69 ? 8.467 16.796 29.700 1.00 22.61 68 HIS B N 1
ATOM 1671 C CA . HIS B 1 69 ? 9.302 16.900 30.880 1.00 23.57 68 HIS B CA 1
ATOM 1672 C C . HIS B 1 69 ? 10.091 18.181 30.975 1.00 24.16 68 HIS B C 1
ATOM 1673 O O . HIS B 1 69 ? 10.587 18.503 32.038 1.00 24.33 68 HIS B O 1
ATOM 1680 N N . HIS B 1 70 ? 10.146 18.953 29.891 1.00 22.68 69 HIS B N 1
ATOM 1681 C CA . HIS B 1 70 ? 10.800 20.250 29.935 1.00 21.91 69 HIS B CA 1
ATOM 1682 C C . HIS B 1 70 ? 10.061 21.135 28.954 1.00 22.08 69 HIS B C 1
ATOM 1683 O O . HIS B 1 70 ? 10.382 21.159 27.770 1.00 23.84 69 HIS B O 1
ATOM 1690 N N . GLU B 1 71 ? 9.084 21.888 29.459 1.00 22.98 70 GLU B N 1
ATOM 1691 C CA . GLU B 1 71 ? 8.189 22.616 28.578 1.00 22.96 70 GLU B CA 1
ATOM 1692 C C . GLU B 1 71 ? 8.858 23.771 27.859 1.00 22.18 70 GLU B C 1
ATOM 1693 O O . GLU B 1 71 ? 8.360 24.174 26.831 1.00 21.69 70 GLU B O 1
ATOM 1699 N N . GLN B 1 72 ? 9.967 24.302 28.365 1.00 23.15 71 GLN B N 1
ATOM 1700 C CA . GLN B 1 72 ? 10.640 25.385 27.681 1.00 23.53 71 GLN B CA 1
ATOM 1701 C C . GLN B 1 72 ? 11.342 24.880 26.447 1.00 21.86 71 GLN B C 1
ATOM 1702 O O . GLN B 1 72 ? 12.073 23.881 26.494 1.00 21.66 71 GLN B O 1
ATOM 1713 N N . VAL B 1 73 ? 11.055 25.522 25.321 1.00 21.46 72 VAL B N 1
ATOM 1714 C CA . VAL B 1 73 ? 11.614 25.128 24.032 1.00 21.92 72 VAL B CA 1
ATOM 1715 C C . VAL B 1 73 ? 12.098 26.357 23.281 1.00 20.43 72 VAL B C 1
ATOM 1716 O O . VAL B 1 73 ? 11.895 27.462 23.718 1.00 21.69 72 VAL B O 1
ATOM 1720 N N . ASN B 1 74 ? 12.737 26.117 22.137 1.00 21.49 73 ASN B N 1
ATOM 1721 C CA . ASN B 1 74 ? 13.064 27.178 21.173 1.00 22.86 73 ASN B CA 1
ATOM 1722 C C . ASN B 1 74 ? 12.724 26.692 19.782 1.00 24.43 73 ASN B C 1
ATOM 1723 O O . ASN B 1 74 ? 12.954 25.538 19.462 1.00 26.34 73 ASN B O 1
ATOM 1728 N N . VAL B 1 75 ? 12.141 27.560 18.961 1.00 22.21 74 VAL B N 1
ATOM 1729 C CA . VAL B 1 75 ? 12.021 27.305 17.534 1.00 22.06 74 VAL B CA 1
ATOM 1730 C C . VAL B 1 75 ? 12.785 28.345 16.795 1.00 20.87 74 VAL B C 1
ATOM 1731 O O . VAL B 1 75 ? 12.554 29.535 17.009 1.00 23.17 74 VAL B O 1
ATOM 1735 N N . SER B 1 76 ? 13.700 27.939 15.928 1.00 22.27 75 SER B N 1
ATOM 1736 C CA . SER B 1 76 ? 14.414 28.910 15.115 1.00 22.96 75 SER B CA 1
ATOM 1737 C C . SER B 1 76 ? 13.991 28.804 13.667 1.00 25.13 75 SER B C 1
ATOM 1738 O O . SER B 1 76 ? 13.614 27.718 13.182 1.00 24.58 75 SER B O 1
ATOM 1741 N N . PHE B 1 77 ? 14.070 29.944 12.990 1.00 25.28 76 PHE B N 1
ATOM 1742 C CA . PHE B 1 77 ? 13.785 30.072 11.565 1.00 26.29 76 PHE B CA 1
ATOM 1743 C C . PHE B 1 77 ? 14.957 30.783 10.925 1.00 28.66 76 PHE B C 1
ATOM 1744 O O . PHE B 1 77 ? 15.357 31.883 11.362 1.00 30.65 76 PHE B O 1
ATOM 1752 N N . SER B 1 78 ? 15.526 30.129 9.925 1.00 28.87 77 SER B N 1
ATOM 1753 C CA . SER B 1 78 ? 16.726 30.588 9.226 1.00 30.10 77 SER B CA 1
ATOM 1754 C C . SER B 1 78 ? 16.366 30.765 7.770 1.00 31.45 77 SER B C 1
ATOM 1755 O O . SER B 1 78 ? 15.847 29.839 7.124 1.00 30.25 77 SER B O 1
ATOM 1758 N N . SER B 1 79 ? 16.614 31.960 7.249 1.00 28.18 78 SER B N 1
ATOM 1759 C CA . SER B 1 79 ? 16.319 32.248 5.853 1.00 27.60 78 SER B CA 1
ATOM 1760 C C . SER B 1 79 ? 17.478 32.990 5.221 1.00 31.97 78 SER B C 1
ATOM 1761 O O . SER B 1 79 ? 17.481 34.232 5.161 1.00 32.78 78 SER B O 1
ATOM 1764 N N . PRO B 1 80 ? 18.452 32.231 4.716 1.00 35.04 79 PRO B N 1
ATOM 1765 C CA . PRO B 1 80 ? 19.447 32.841 3.861 1.00 39.08 79 PRO B CA 1
ATOM 1766 C C . PRO B 1 80 ? 18.808 33.452 2.604 1.00 38.68 79 PRO B C 1
ATOM 1767 O O . PRO B 1 80 ? 19.255 34.502 2.183 1.00 42.58 79 PRO B O 1
ATOM 1771 N N . GLU B 1 81 ? 17.743 32.857 2.053 1.00 41.59 80 GLU B N 1
ATOM 1772 C CA . GLU B 1 81 ? 17.002 33.503 0.928 1.00 40.58 80 GLU B CA 1
ATOM 1773 C C . GLU B 1 81 ? 16.710 34.993 1.255 1.00 39.86 80 GLU B C 1
ATOM 1774 O O . GLU B 1 81 ? 16.739 35.846 0.369 1.00 38.30 80 GLU B O 1
ATOM 1780 N N . GLN B 1 82 ? 16.433 35.297 2.528 1.00 35.03 81 GLN B N 1
ATOM 1781 C CA . GLN B 1 82 ? 16.038 36.639 2.960 1.00 35.00 81 GLN B CA 1
ATOM 1782 C C . GLN B 1 82 ? 17.055 37.341 3.851 1.00 37.46 81 GLN B C 1
ATOM 1783 O O . GLN B 1 82 ? 16.797 38.451 4.327 1.00 38.75 81 GLN B O 1
ATOM 1789 N N . GLN B 1 83 ? 18.200 36.699 4.076 1.00 35.93 82 GLN B N 1
ATOM 1790 C CA . GLN B 1 83 ? 19.178 37.168 5.039 1.00 36.63 82 GLN B CA 1
ATOM 1791 C C . GLN B 1 83 ? 18.490 37.522 6.363 1.00 33.50 82 GLN B C 1
ATOM 1792 O O . GLN B 1 83 ? 18.585 38.638 6.856 1.00 32.58 82 GLN B O 1
ATOM 1795 N N . ARG B 1 84 ? 17.760 36.549 6.899 1.00 31.16 83 ARG B N 1
ATOM 1796 C CA . ARG B 1 84 ? 16.977 36.716 8.107 1.00 29.33 83 ARG B CA 1
ATOM 1797 C C . ARG B 1 84 ? 17.038 35.477 8.994 1.00 26.89 83 ARG B C 1
ATOM 1798 O O . ARG B 1 84 ? 16.946 34.350 8.490 1.00 26.04 83 ARG B O 1
ATOM 1806 N N . TYR B 1 85 ? 17.144 35.725 10.306 1.00 25.22 84 TYR B N 1
ATOM 1807 C CA . TYR B 1 85 ? 17.288 34.698 11.354 1.00 22.33 84 TYR B CA 1
ATOM 1808 C C . TYR B 1 85 ? 16.398 35.068 12.531 1.00 23.20 84 TYR B C 1
ATOM 1809 O O . TYR B 1 85 ? 16.357 36.218 12.933 1.00 25.82 84 TYR B O 1
ATOM 1818 N N . VAL B 1 86 ? 15.644 34.085 13.034 1.00 21.44 85 VAL B N 1
ATOM 1819 C CA . VAL B 1 86 ? 14.652 34.299 14.089 1.00 19.87 85 VAL B CA 1
ATOM 1820 C C . VAL B 1 86 ? 14.751 33.212 15.150 1.00 22.37 85 VAL B C 1
ATOM 1821 O O . VAL B 1 86 ? 14.780 32.025 14.812 1.00 24.81 85 VAL B O 1
ATOM 1825 N N . SER B 1 87 ? 14.824 33.621 16.419 1.00 20.58 86 SER B N 1
ATOM 1826 C CA . SER B 1 87 ? 14.834 32.718 17.583 1.00 20.85 86 SER B CA 1
ATOM 1827 C C . SER B 1 87 ? 13.585 32.954 18.377 1.00 21.00 86 SER B C 1
ATOM 1828 O O . SER B 1 87 ? 13.361 34.063 18.835 1.00 23.63 86 SER B O 1
ATOM 1831 N N . ILE B 1 88 ? 12.747 31.930 18.513 1.00 20.43 87 ILE B N 1
ATOM 1832 C CA . ILE B 1 88 ? 11.498 32.057 19.272 1.00 22.55 87 ILE B CA 1
ATOM 1833 C C . ILE B 1 88 ? 11.586 31.200 20.517 1.00 23.19 87 ILE B C 1
ATOM 1834 O O . ILE B 1 88 ? 11.656 29.964 20.439 1.00 23.80 87 ILE B O 1
ATOM 1839 N N . SER B 1 89 ? 11.623 31.856 21.674 1.00 22.53 88 SER B N 1
ATOM 1840 C CA A SER B 1 89 ? 11.617 31.156 22.952 0.50 22.67 88 SER B CA 1
ATOM 1841 C CA B SER B 1 89 ? 11.621 31.148 22.940 0.50 23.84 88 SER B CA 1
ATOM 1842 C C . SER B 1 89 ? 10.219 31.134 23.527 1.00 24.37 88 SER B C 1
ATOM 1843 O O . SER B 1 89 ? 9.509 32.144 23.554 1.00 23.54 88 SER B O 1
ATOM 1848 N N . GLY B 1 90 ? 9.831 29.985 24.034 1.00 24.32 89 GLY B N 1
ATOM 1849 C CA . GLY B 1 90 ? 8.518 29.848 24.633 1.00 23.74 89 GLY B CA 1
ATOM 1850 C C . GLY B 1 90 ? 8.353 28.525 25.335 1.00 25.35 89 GLY B C 1
ATOM 1851 O O . GLY B 1 90 ? 9.328 27.784 25.499 1.00 24.03 89 GLY B O 1
ATOM 1852 N N . THR B 1 91 ? 7.131 28.261 25.784 1.00 25.08 90 THR B N 1
ATOM 1853 C CA . THR B 1 91 ? 6.822 26.985 26.394 1.00 24.40 90 THR B CA 1
ATOM 1854 C C . THR B 1 91 ? 5.931 26.219 25.425 1.00 26.38 90 THR B C 1
ATOM 1855 O O . THR B 1 91 ? 5.105 26.800 24.725 1.00 27.92 90 THR B O 1
ATOM 1859 N N . SER B 1 92 ? 6.079 24.910 25.443 1.00 24.56 91 SER B N 1
ATOM 1860 C CA . SER B 1 92 ? 5.304 24.033 24.569 1.00 22.79 91 SER B CA 1
ATOM 1861 C C . SER B 1 92 ? 4.602 22.962 25.382 1.00 23.03 91 SER B C 1
ATOM 1862 O O . SER B 1 92 ? 5.164 22.415 26.337 1.00 23.88 91 SER B O 1
ATOM 1865 N N . GLN B 1 93 ? 3.388 22.615 24.942 1.00 23.53 92 GLN B N 1
ATOM 1866 C CA . GLN B 1 93 ? 2.620 21.494 25.500 1.00 21.14 92 GLN B CA 1
ATOM 1867 C C . GLN B 1 93 ? 2.009 20.638 24.386 1.00 21.72 92 GLN B C 1
ATOM 1868 O O . GLN B 1 93 ? 1.733 21.137 23.288 1.00 23.97 92 GLN B O 1
ATOM 1874 N N . LEU B 1 94 ? 1.871 19.340 24.674 1.00 21.36 93 LEU B N 1
ATOM 1875 C CA A LEU B 1 94 ? 1.120 18.446 23.826 0.50 22.84 93 LEU B CA 1
ATOM 1876 C CA B LEU B 1 94 ? 1.126 18.434 23.846 0.50 22.45 93 LEU B CA 1
ATOM 1877 C C . LEU B 1 94 ? -0.351 18.581 24.197 1.00 22.02 93 LEU B C 1
ATOM 1878 O O . LEU B 1 94 ? -0.698 18.480 25.374 1.00 22.52 93 LEU B O 1
ATOM 1887 N N . VAL B 1 95 ? -1.194 18.786 23.193 1.00 22.09 94 VAL B N 1
ATOM 1888 C CA . VAL B 1 95 ? -2.646 18.763 23.395 1.00 20.36 94 VAL B CA 1
ATOM 1889 C C . VAL B 1 95 ? -3.278 17.870 22.321 1.00 22.17 94 VAL B C 1
ATOM 1890 O O . VAL B 1 95 ? -2.628 17.557 21.311 1.00 21.77 94 VAL B O 1
ATOM 1894 N N . LYS B 1 96 ? -4.522 17.448 22.534 1.00 20.73 95 LYS B N 1
ATOM 1895 C CA . LYS B 1 96 ? -5.236 16.638 21.556 1.00 23.94 95 LYS B CA 1
ATOM 1896 C C . LYS B 1 96 ? -6.548 17.329 21.227 1.00 21.90 95 LYS B C 1
ATOM 1897 O O . LYS B 1 96 ? -7.562 16.700 20.959 1.00 22.56 95 LYS B O 1
ATOM 1903 N N . ASP B 1 97 ? -6.502 18.651 21.220 1.00 22.22 96 ASP B N 1
ATOM 1904 C CA . ASP B 1 97 ? -7.719 19.465 21.129 1.00 21.50 96 ASP B CA 1
ATOM 1905 C C . ASP B 1 97 ? -8.418 19.227 19.817 1.00 22.40 96 ASP B C 1
ATOM 1906 O O . ASP B 1 97 ? -7.912 19.575 18.743 1.00 21.43 96 ASP B O 1
ATOM 1911 N N . ARG B 1 98 ? -9.611 18.658 19.893 1.00 21.71 97 ARG B N 1
ATOM 1912 C CA . ARG B 1 98 ? -10.320 18.265 18.674 1.00 21.17 97 ARG B CA 1
ATOM 1913 C C . ARG B 1 98 ? -10.670 19.432 17.751 1.00 20.17 97 ARG B C 1
ATOM 1914 O O . ARG B 1 98 ? -10.527 19.319 16.540 1.00 21.92 97 ARG B O 1
ATOM 1922 N N . ASN B 1 99 ? -11.176 20.515 18.304 1.00 23.42 98 ASN B N 1
ATOM 1923 C CA . ASN B 1 99 ? -11.537 21.689 17.532 1.00 23.97 98 ASN B CA 1
ATOM 1924 C C . ASN B 1 99 ? -10.330 22.309 16.842 1.00 21.29 98 ASN B C 1
ATOM 1925 O O . ASN B 1 99 ? -10.414 22.682 15.685 1.00 21.60 98 ASN B O 1
ATOM 1930 N N . LYS B 1 100 ? -9.197 22.435 17.532 1.00 21.76 99 LYS B N 1
ATOM 1931 C CA . LYS B 1 100 ? -8.005 23.022 16.909 1.00 22.32 99 LYS B CA 1
ATOM 1932 C C . LYS B 1 100 ? -7.470 22.116 15.793 1.00 22.19 99 LYS B C 1
ATOM 1933 O O . LYS B 1 100 ? -7.099 22.587 14.701 1.00 22.81 99 LYS B O 1
ATOM 1947 N N . ARG B 1 102 ? -9.307 20.123 13.916 1.00 23.22 101 ARG B N 1
ATOM 1948 C CA . ARG B 1 102 ? -10.206 20.233 12.795 1.00 23.23 101 ARG B CA 1
ATOM 1949 C C . ARG B 1 102 ? -9.941 21.536 12.079 1.00 24.73 101 ARG B C 1
ATOM 1950 O O . ARG B 1 102 ? -10.023 21.587 10.864 1.00 25.46 101 ARG B O 1
ATOM 1953 N N . GLU B 1 103 ? -9.701 22.593 12.846 1.00 22.58 102 GLU B N 1
ATOM 1954 C CA . GLU B 1 103 ? -9.402 23.913 12.295 1.00 26.68 102 GLU B CA 1
ATOM 1955 C C . GLU B 1 103 ? -8.143 23.888 11.443 1.00 26.00 102 GLU B C 1
ATOM 1956 O O . GLU B 1 103 ? -8.119 24.503 10.399 1.00 23.84 102 GLU B O 1
ATOM 1967 N N . LEU B 1 104 ? -7.103 23.192 11.898 1.00 23.72 103 LEU B N 1
ATOM 1968 C CA . LEU B 1 104 ? -5.792 23.289 11.252 1.00 25.89 103 LEU B CA 1
ATOM 1969 C C . LEU B 1 104 ? -5.496 22.235 10.195 1.00 28.02 103 LEU B C 1
ATOM 1970 O O . LEU B 1 104 ? -4.554 22.383 9.420 1.00 28.34 103 LEU B O 1
ATOM 1975 N N . TRP B 1 105 ? -6.285 21.168 10.169 1.00 27.82 104 TRP B N 1
ATOM 1976 C CA . TRP B 1 105 ? -6.087 20.102 9.215 1.00 26.32 104 TRP B CA 1
ATOM 1977 C C . TRP B 1 105 ? -6.137 20.590 7.753 1.00 26.98 104 TRP B C 1
ATOM 1978 O O . TRP B 1 105 ? -6.968 21.409 7.357 1.00 27.24 104 TRP B O 1
ATOM 1989 N N . LYS B 1 106 ? -5.240 20.033 6.960 1.00 27.81 105 LYS B N 1
ATOM 1990 C CA . LYS B 1 106 ? -5.210 20.236 5.513 1.00 31.31 105 LYS B CA 1
ATOM 1991 C C . LYS B 1 106 ? -4.972 18.878 4.866 1.00 31.41 105 LYS B C 1
ATOM 1992 O O . LYS B 1 106 ? -4.200 18.074 5.390 1.00 29.20 105 LYS B O 1
ATOM 1998 N N . PRO B 1 107 ? -5.609 18.622 3.712 1.00 35.61 106 PRO B N 1
ATOM 1999 C CA . PRO B 1 107 ? -5.501 17.306 3.053 1.00 34.61 106 PRO B CA 1
ATOM 2000 C C . PRO B 1 107 ? -4.075 16.815 2.842 1.00 34.57 106 PRO B C 1
ATOM 2001 O O . PRO B 1 107 ? -3.840 15.623 2.874 1.00 34.37 106 PRO B O 1
ATOM 2005 N N . GLU B 1 108 ? -3.140 17.739 2.668 1.00 36.77 107 GLU B N 1
ATOM 2006 C CA . GLU B 1 108 ? -1.727 17.425 2.471 1.00 38.21 107 GLU B CA 1
ATOM 2007 C C . GLU B 1 108 ? -1.163 16.533 3.561 1.00 38.42 107 GLU B C 1
ATOM 2008 O O . GLU B 1 108 ? -0.276 15.716 3.314 1.00 34.78 107 GLU B O 1
ATOM 2019 N N . LEU B 1 109 ? -1.652 16.730 4.789 1.00 37.50 108 LEU B N 1
ATOM 2020 C CA . LEU B 1 109 ? -1.143 16.010 5.959 1.00 36.08 108 LEU B CA 1
ATOM 2021 C C . LEU B 1 109 ? -1.381 14.483 5.860 1.00 35.03 108 LEU B C 1
ATOM 2022 O O . LEU B 1 109 ? -0.791 13.709 6.608 1.00 32.66 108 LEU B O 1
ATOM 2027 N N . GLN B 1 110 ? -2.240 14.078 4.928 1.00 35.14 109 GLN B N 1
ATOM 2028 C CA . GLN B 1 110 ? -2.519 12.653 4.654 1.00 39.33 109 GLN B CA 1
ATOM 2029 C C . GLN B 1 110 ? -1.250 11.840 4.424 1.00 37.49 109 GLN B C 1
ATOM 2030 O O . GLN B 1 110 ? -1.169 10.678 4.809 1.00 36.11 109 GLN B O 1
ATOM 2036 N N . THR B 1 111 ? -0.240 12.462 3.831 1.00 38.79 110 THR B N 1
ATOM 2037 C CA . THR B 1 111 ? 1.004 11.748 3.565 1.00 40.99 110 THR B CA 1
ATOM 2038 C C . THR B 1 111 ? 1.627 11.238 4.875 1.00 40.81 110 THR B C 1
ATOM 2039 O O . THR B 1 111 ? 2.064 10.089 4.943 1.00 40.68 110 THR B O 1
ATOM 2043 N N . TRP B 1 112 ? 1.613 12.060 5.918 1.00 38.43 111 TRP B N 1
ATOM 2044 C CA . TRP B 1 112 ? 2.174 11.652 7.217 1.00 39.21 111 TRP B CA 1
ATOM 2045 C C . TRP B 1 112 ? 1.149 11.020 8.146 1.00 38.27 111 TRP B C 1
ATOM 2046 O O . TRP B 1 112 ? 1.525 10.234 9.018 1.00 38.64 111 TRP B O 1
ATOM 2057 N N . PHE B 1 113 ? -0.122 11.373 7.960 1.00 35.43 112 PHE B N 1
ATOM 2058 C CA . PHE B 1 113 ? -1.223 10.865 8.776 1.00 33.85 112 PHE B CA 1
ATOM 2059 C C . PHE B 1 113 ? -2.231 10.186 7.870 1.00 33.97 112 PHE B C 1
ATOM 2060 O O . PHE B 1 113 ? -3.278 10.753 7.540 1.00 33.73 112 PHE B O 1
ATOM 2068 N N . PRO B 1 114 ? -1.935 8.948 7.458 1.00 35.25 113 PRO B N 1
ATOM 2069 C CA . PRO B 1 114 ? -2.796 8.305 6.469 1.00 36.22 113 PRO B CA 1
ATOM 2070 C C . PRO B 1 114 ? -4.285 8.251 6.828 1.00 35.22 113 PRO B C 1
ATOM 2071 O O . PRO B 1 114 ? -5.136 8.399 5.936 1.00 36.99 113 PRO B O 1
ATOM 2075 N N . LYS B 1 115 ? -4.617 8.025 8.101 1.00 34.03 114 LYS B N 1
ATOM 2076 C CA . LYS B 1 115 ? -6.033 7.970 8.522 1.00 35.39 114 LYS B CA 1
ATOM 2077 C C . LYS B 1 115 ? -6.539 9.359 8.898 1.00 34.72 114 LYS B C 1
ATOM 2078 O O . LYS B 1 115 ? -7.618 9.503 9.472 1.00 33.13 114 LYS B O 1
ATOM 2084 N N . GLY B 1 116 ? -5.744 10.385 8.581 1.00 32.54 115 GLY B N 1
ATOM 2085 C CA . GLY B 1 116 ? -6.129 11.744 8.851 1.00 30.47 115 GLY B CA 1
ATOM 2086 C C . GLY B 1 116 ? -6.419 11.929 10.330 1.00 30.17 115 GLY B C 1
ATOM 2087 O O . GLY B 1 116 ? -5.698 11.419 11.187 1.00 27.22 115 GLY B O 1
ATOM 2088 N N . LEU B 1 117 ? -7.499 12.634 10.635 1.00 29.47 116 LEU B N 1
ATOM 2089 C CA . LEU B 1 117 ? -7.804 12.940 12.028 1.00 29.22 116 LEU B CA 1
ATOM 2090 C C . LEU B 1 117 ? -8.269 11.699 12.765 1.00 33.15 116 LEU B C 1
ATOM 2091 O O . LEU B 1 117 ? -8.494 11.755 13.984 1.00 33.38 116 LEU B O 1
ATOM 2096 N N . ASP B 1 118 ? -8.422 10.582 12.045 1.00 32.09 117 ASP B N 1
ATOM 2097 C CA . ASP B 1 118 ? -8.796 9.324 12.688 1.00 33.34 117 ASP B CA 1
ATOM 2098 C C . ASP B 1 118 ? -7.594 8.476 13.058 1.00 31.82 117 ASP B C 1
ATOM 2099 O O . ASP B 1 118 ? -7.752 7.366 13.564 1.00 31.65 117 ASP B O 1
ATOM 2104 N N . GLU B 1 119 ? -6.401 9.006 12.841 1.00 29.92 118 GLU B N 1
ATOM 2105 C CA . GLU B 1 119 ? -5.186 8.402 13.391 1.00 29.72 118 GLU B CA 1
ATOM 2106 C C . GLU B 1 119 ? -5.322 8.400 14.898 1.00 32.47 118 GLU B C 1
ATOM 2107 O O . GLU B 1 119 ? -5.482 9.459 15.508 1.00 33.11 118 GLU B O 1
ATOM 2113 N N . PRO B 1 120 ? -5.244 7.224 15.521 1.00 30.15 119 PRO B N 1
ATOM 2114 C CA . PRO B 1 120 ? -5.400 7.174 16.967 1.00 30.38 119 PRO B CA 1
ATOM 2115 C C . PRO B 1 120 ? -4.385 8.052 17.743 1.00 30.77 119 PRO B C 1
ATOM 2116 O O . PRO B 1 120 ? -4.715 8.578 18.807 1.00 33.48 119 PRO B O 1
ATOM 2120 N N . ASP B 1 121 ? -3.183 8.236 17.204 1.00 28.61 120 ASP B N 1
ATOM 2121 C CA . ASP B 1 121 ? -2.096 8.907 17.929 1.00 28.64 120 ASP B CA 1
ATOM 2122 C C . ASP B 1 121 ? -1.809 10.338 17.449 1.00 29.11 120 ASP B C 1
ATOM 2123 O O . ASP B 1 121 ? -0.834 10.956 17.884 1.00 28.95 120 ASP B O 1
ATOM 2128 N N . ILE B 1 122 ? -2.688 10.894 16.623 1.00 26.32 121 ILE B N 1
ATOM 2129 C CA . ILE B 1 122 ? -2.482 12.262 16.113 1.00 26.28 121 ILE B CA 1
ATOM 2130 C C . ILE B 1 122 ? -2.699 13.276 17.251 1.00 25.20 121 ILE B C 1
ATOM 2131 O O . ILE B 1 122 ? -3.548 13.094 18.157 1.00 25.60 121 ILE B O 1
ATOM 2136 N N . ALA B 1 123 ? -1.883 14.321 17.250 1.00 23.39 122 ALA B N 1
ATOM 2137 C CA . ALA B 1 123 ? -1.949 15.333 18.283 1.00 23.27 122 ALA B CA 1
ATOM 2138 C C . ALA B 1 123 ? -1.347 16.639 17.803 1.00 23.77 122 ALA B C 1
ATOM 2139 O O . ALA B 1 123 ? -0.927 16.757 16.653 1.00 23.32 122 ALA B O 1
ATOM 2141 N N . LEU B 1 124 ? -1.353 17.626 18.692 1.00 21.75 123 LEU B N 1
ATOM 2142 C CA . LEU B 1 124 ? -0.756 18.934 18.410 1.00 22.66 123 LEU B CA 1
ATOM 2143 C C . LEU B 1 124 ? 0.286 19.301 19.441 1.00 24.11 123 LEU B C 1
ATOM 2144 O O . LEU B 1 124 ? 0.098 19.037 20.638 1.00 22.47 123 LEU B O 1
ATOM 2149 N N . LEU B 1 125 ? 1.367 19.953 18.997 1.00 22.93 124 LEU B N 1
ATOM 2150 C CA . LEU B 1 125 ? 2.251 20.667 19.918 1.00 21.63 124 LEU B CA 1
ATOM 2151 C C . LEU B 1 125 ? 1.925 22.143 19.790 1.00 24.99 124 LEU B C 1
ATOM 2152 O O . LEU B 1 125 ? 1.887 22.681 18.674 1.00 23.89 124 LEU B O 1
ATOM 2157 N N . LYS B 1 126 ? 1.641 22.795 20.901 1.00 23.23 125 LYS B N 1
ATOM 2158 C CA . LYS B 1 126 ? 1.426 24.256 20.861 1.00 26.24 125 LYS B CA 1
ATOM 2159 C C . LYS B 1 126 ? 2.666 24.907 21.430 1.00 24.44 125 LYS B C 1
ATOM 2160 O O . LYS B 1 126 ? 3.278 24.329 22.316 1.00 24.49 125 LYS B O 1
ATOM 2166 N N . VAL B 1 127 ? 3.036 26.080 20.905 1.00 24.22 126 VAL B N 1
ATOM 2167 C CA . VAL B 1 127 ? 4.143 26.815 21.458 1.00 24.71 126 VAL B CA 1
ATOM 2168 C C . VAL B 1 127 ? 3.627 28.200 21.809 1.00 25.18 126 VAL B C 1
ATOM 2169 O O . VAL B 1 127 ? 3.214 28.963 20.925 1.00 26.60 126 VAL B O 1
ATOM 2173 N N . ASN B 1 128 ? 3.655 28.516 23.096 1.00 22.15 127 ASN B N 1
ATOM 2174 C CA . ASN B 1 128 ? 3.290 29.831 23.608 1.00 24.71 127 ASN B CA 1
ATOM 2175 C C . ASN B 1 128 ? 4.516 30.723 23.632 1.00 26.45 127 ASN B C 1
ATOM 2176 O O . ASN B 1 128 ? 5.469 30.481 24.397 1.00 27.20 127 ASN B O 1
ATOM 2181 N N . ILE B 1 129 ? 4.515 31.717 22.771 1.00 23.45 128 ILE B N 1
ATOM 2182 C CA . ILE B 1 129 ? 5.708 32.514 22.548 1.00 24.81 128 ILE B CA 1
ATOM 2183 C C . ILE B 1 129 ? 5.929 33.484 23.685 1.00 24.93 128 ILE B C 1
ATOM 2184 O O . ILE B 1 129 ? 5.029 34.245 24.040 1.00 25.94 128 ILE B O 1
ATOM 2189 N N . ASN B 1 130 ? 7.132 33.476 24.261 1.00 24.79 129 ASN B N 1
ATOM 2190 C CA . ASN B 1 130 ? 7.500 34.418 25.298 1.00 25.56 129 ASN B CA 1
ATOM 2191 C C . ASN B 1 130 ? 8.383 35.564 24.780 1.00 26.31 129 ASN B C 1
ATOM 2192 O O . ASN B 1 130 ? 8.139 36.727 25.086 1.00 26.90 129 ASN B O 1
ATOM 2197 N N . GLN B 1 131 ? 9.400 35.215 24.015 1.00 25.36 130 GLN B N 1
ATOM 2198 C CA . GLN B 1 131 ? 10.363 36.188 23.472 1.00 26.21 130 GLN B CA 1
ATOM 2199 C C . GLN B 1 131 ? 10.798 35.799 22.071 1.00 25.09 130 GLN B C 1
ATOM 2200 O O . GLN B 1 131 ? 11.008 34.604 21.790 1.00 27.42 130 GLN B O 1
ATOM 2206 N N . VAL B 1 132 ? 10.930 36.798 21.207 1.00 24.08 131 VAL B N 1
ATOM 2207 C CA . VAL B 1 132 ? 11.471 36.620 19.874 1.00 24.16 131 VAL B CA 1
ATOM 2208 C C . VAL B 1 132 ? 12.696 37.503 19.751 1.00 28.40 131 VAL B C 1
ATOM 2209 O O . VAL B 1 132 ? 12.651 38.685 20.079 1.00 28.25 131 VAL B O 1
ATOM 2213 N N . ASN B 1 133 ? 13.785 36.915 19.283 1.00 24.47 132 ASN B N 1
ATOM 2214 C CA . ASN B 1 133 ? 14.960 37.668 18.878 1.00 24.80 132 ASN B CA 1
ATOM 2215 C C . ASN B 1 133 ? 15.170 37.457 17.410 1.00 26.07 132 ASN B C 1
ATOM 2216 O O . ASN B 1 133 ? 15.057 36.321 16.915 1.00 25.53 132 ASN B O 1
ATOM 2221 N N . T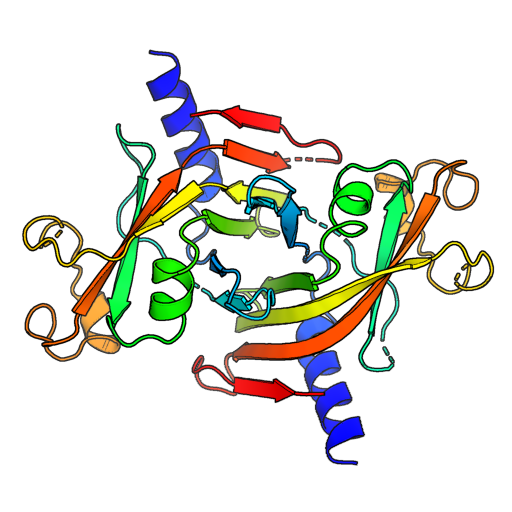YR B 1 134 ? 15.446 38.534 16.688 1.00 23.18 133 TYR B N 1
ATOM 2222 C CA . TYR B 1 134 ? 15.706 38.397 15.271 1.00 24.84 133 TYR B CA 1
ATOM 2223 C C . TYR B 1 134 ? 16.855 39.261 14.757 1.00 24.47 133 TYR B C 1
ATOM 2224 O O . TYR B 1 134 ? 17.216 40.296 15.351 1.00 26.00 133 TYR B O 1
ATOM 2233 N N . TRP B 1 135 ? 17.416 38.806 13.644 1.00 25.22 134 TRP B N 1
ATOM 2234 C CA . TRP B 1 135 ? 18.504 39.465 12.933 1.00 24.47 134 TRP B CA 1
ATOM 2235 C C . TRP B 1 135 ? 18.075 39.600 11.499 1.00 28.36 134 TRP B C 1
ATOM 2236 O O . TRP B 1 135 ? 17.758 38.606 10.843 1.00 26.97 134 TRP B O 1
ATOM 2247 N N . ASP B 1 136 ? 18.030 40.844 11.027 1.00 30.99 135 ASP B N 1
ATOM 2248 C CA . ASP B 1 136 ? 17.591 41.176 9.685 1.00 36.06 135 ASP B CA 1
ATOM 2249 C C . ASP B 1 136 ? 18.813 41.520 8.865 1.00 37.26 135 ASP B C 1
ATOM 2250 O O . ASP B 1 136 ? 18.669 41.861 7.702 1.00 40.53 135 ASP B O 1
ATOM 2255 N N . SER B 1 140 ? 21.685 42.703 11.729 1.00 49.06 139 SER B N 1
ATOM 2256 C CA . SER B 1 140 ? 22.799 41.837 12.115 1.00 49.22 139 SER B CA 1
ATOM 2257 C C . SER B 1 140 ? 23.294 42.112 13.557 1.00 50.99 139 SER B C 1
ATOM 2258 O O . SER B 1 140 ? 22.627 42.841 14.303 1.00 54.99 139 SER B O 1
ATOM 2261 N N . PHE B 1 141 ? 24.481 41.582 13.893 1.00 50.05 140 PHE B N 1
ATOM 2262 C CA . PHE B 1 141 ? 24.987 41.275 15.285 1.00 48.71 140 PHE B CA 1
ATOM 2263 C C . PHE B 1 141 ? 24.005 41.184 16.491 1.00 48.04 140 PHE B C 1
ATOM 2264 O O . PHE B 1 141 ? 23.618 40.073 16.866 1.00 50.18 140 PHE B O 1
ATOM 2272 N N . LYS B 1 142 ? 23.657 42.302 17.138 1.00 43.21 141 LYS B N 1
ATOM 2273 C CA . LYS B 1 142 ? 22.656 42.240 18.209 1.00 39.98 141 LYS B CA 1
ATOM 2274 C C . LYS B 1 142 ? 21.289 42.055 17.589 1.00 34.96 141 LYS B C 1
ATOM 2275 O O . LYS B 1 142 ? 20.976 42.640 16.551 1.00 30.78 141 LYS B O 1
ATOM 2277 N N . PRO B 1 143 ? 20.463 41.210 18.216 1.00 33.34 142 PRO B N 1
ATOM 2278 C CA . PRO B 1 143 ? 19.154 41.072 17.661 1.00 32.64 142 PRO B CA 1
ATOM 2279 C C . PRO B 1 143 ? 18.296 42.235 18.022 1.00 31.71 142 PRO B C 1
ATOM 2280 O O . PRO B 1 143 ? 18.659 43.061 18.854 1.00 33.72 142 PRO B O 1
ATOM 2284 N N . GLN B 1 144 ? 17.178 42.303 17.335 1.00 29.61 143 GLN B N 1
ATOM 2285 C CA . GLN B 1 144 ? 16.038 43.040 17.773 1.00 29.43 143 GLN B CA 1
ATOM 2286 C C . GLN B 1 144 ? 15.224 42.064 18.610 1.00 30.15 143 GLN B C 1
ATOM 2287 O O . GLN B 1 144 ? 15.209 40.880 18.311 1.00 30.69 143 GLN B O 1
ATOM 2293 N N . THR B 1 145 ? 14.541 42.545 19.635 1.00 29.25 144 THR B N 1
ATOM 2294 C CA . THR B 1 145 ? 13.746 41.668 20.512 1.00 31.65 144 THR B CA 1
ATOM 2295 C C . THR B 1 145 ? 12.281 42.078 20.526 1.00 31.41 144 THR B C 1
ATOM 2296 O O . THR B 1 145 ? 11.968 43.266 20.590 1.00 29.03 144 THR B O 1
ATOM 2300 N N . ILE B 1 146 ? 11.387 41.103 20.491 1.00 29.23 145 ILE B N 1
ATOM 2301 C CA . ILE B 1 146 ? 9.973 41.339 20.740 1.00 31.14 145 ILE B CA 1
ATOM 2302 C C . ILE B 1 146 ? 9.625 40.497 21.936 1.00 32.09 145 ILE B C 1
ATOM 2303 O O . ILE B 1 146 ? 9.883 39.273 21.936 1.00 27.41 145 ILE B O 1
ATOM 2308 N N . SER B 1 147 ? 9.043 41.111 22.959 1.00 33.30 146 SER B N 1
ATOM 2309 C CA . SER B 1 147 ? 8.574 40.333 24.106 1.00 36.36 146 SER B CA 1
ATOM 2310 C C . SER B 1 147 ? 7.054 40.262 24.108 1.00 37.52 146 SER B C 1
ATOM 2311 O O . SER B 1 147 ? 6.393 41.260 23.823 1.00 37.54 146 SER B O 1
ATOM 2314 N N . PHE B 1 148 ? 6.524 39.071 24.392 1.00 39.13 147 PHE B N 1
ATOM 2315 C CA . PHE B 1 148 ? 5.086 38.801 24.418 1.00 43.32 147 PHE B CA 1
ATOM 2316 C C . PHE B 1 148 ? 4.654 38.377 25.817 1.00 49.32 147 PHE B C 1
ATOM 2317 O O . PHE B 1 148 ? 5.489 38.131 26.700 1.00 52.26 147 PHE B O 1
#

InterPro domains:
  IPR012349 FMN-binding split barrel [G3DSA:2.30.110.10] (1-147)
  IPR038725 General stress protein, FMN-binding split barrel domain [PF16242] (10-140)
  IPR052917 Stress Response and Developmental Protein [PTHR34818] (5-145)

Foldseek 3Di:
DVVVVLLVVVLVACVPFAKKKWFAAPVRDIDDDMGWWDRQQKTKDKDFCPDPVVVRLVVPQWMWIWTDDVVQFKIKIWIFGKDWAADLVVVVTDDPVCCVVVVVGSPRPGMTMIMTNTAKMWMAGVVNVGDIDMDGD/DCLQVLLVVVQVQCVPFAKKKWFAAPVRDIDDDIGWFDTGDPAPKTKDKDFCPDPCQVRLVVPQWIWIKTDDPVLCKIKIWIFGKHKDADPVVVVRDDPVCCVVVVVGNPRPRMTMIMTRTAKMFMDNDDGTDIDGD

Solvent-accessible surface area: 13660 Å² total

CATH classification: 2.30.110.10

Secondary structure (DSSP, 8-state):
-HHHHHHHHHHHHHTT-----EEE-TTS-EEE----B----EEEEEEETTSHHHHHHHH--EEEEEEEETTTTEEEEEEEEEEEE--S----S--GGGGGT-TTGGG-TTEEEEEEEEEEEEEEEGGGTTS-EEEE-/-HHHHHHHHHHHHHTT-----EEE-TTS-EEE----SS--BSB-EEEEEEETT-HHHHHHHH--EEEEEEEEGGGTEEEEEEEEEEEE--S----S--GGGGGT-TTGGG-TTEEEEEEEEEEEEEE---SPEEEE-

Organism: Nostoc punctiforme (strain ATCC 29133 / PCC 73102) (NCBI:txid63737)

Sequence (274 aa):
TDRTQEIQKLHELIKNIDYGFTTVDDDGSLHSSYPSKSGDEATLWFFTYAGSHKVTEIIEHHEQVNVSFSSPEQQRYVSISGTSQLVKDRNKREELWKPELQTWFPKGLDEPDIALLKVNINQVNYWDSTSSFKPQTISFTDRTQEIQKLHELIKNIDYGFTTVVDDDGSLHSYPSKSGDINSEATLWFFTYAGSHHKVTEIEHHEQVNVSFSSPEQQRYVSISSGTSQLLVKDRNKRELWKPELQTWFPKGLDEPDIALLKVNINQVNYWDSFKPQTISF

Radius of gyration: 18.98 Å; Cα contacts (8 Å, |Δi|>4): 556; chains: 2; bounding box: 59×44×36 Å

B-factor: mean 32.94, std 11.1, range [17.33, 79.29]